Protein AF-A0A803VPQ8-F1 (afdb_monomer_lite)

pLDDT: mean 71.79, std 26.07, range [28.06, 98.5]

Sequence (200 aa):
MHSFSQLLLISSCQTPLRKFLNASLPTIRHTIHCVRNKTHLKGVCLQYPLCGLLNSHCFCLLKNGMGLIIFFLCAYVPKTEASHCKWAEVLKDLERIKSSKDIDVSLYTANADEDEECQELVIRCFFLETEVIVQECRIKNCSKTQDVWNIWKNGNESLKKNKLTSTKSEKCKECEEYEEKNFTEFIQNFVKVIQRDCKQ

Radius of gyration: 25.32 Å; chains: 1; bounding box: 36×66×66 Å

Foldseek 3Di:
DPPVVVVVLVVVVVVVVVVVVVVPDPPDDDDDPDPDDDDDDDDDDPDPPVVVVVVVVLVVLVVDPVSVVVVVVVVPPPPPPPLPQLCPLLLVLLVVCLPFPQQWDWAQADALPPDPVCLLVNLVSLLVRLVVSLVVCVVSVGPSNVSSVSNNVSSVVSCVVVVSDPPDDVPHDHSVPGGIDTPNVRSVRSSSSSVVVSVD

Structure (mmCIF, N/CA/C/O backbone):
data_AF-A0A803VPQ8-F1
#
_entry.id   AF-A0A803VPQ8-F1
#
loop_
_atom_site.group_PDB
_atom_site.id
_atom_site.type_symbol
_atom_site.label_atom_id
_atom_site.label_alt_id
_atom_site.label_comp_id
_atom_site.label_asym_id
_atom_site.label_entity_id
_atom_site.label_seq_id
_atom_site.pdbx_PDB_ins_code
_atom_site.Cartn_x
_atom_site.Cartn_y
_atom_site.Cartn_z
_atom_site.occupancy
_atom_site.B_iso_or_equiv
_atom_site.auth_seq_id
_atom_site.auth_comp_id
_atom_site.auth_asym_id
_atom_site.auth_atom_id
_atom_site.pdbx_PDB_model_num
ATOM 1 N N . MET A 1 1 ? -5.339 14.212 -38.184 1.00 32.47 1 MET A N 1
ATOM 2 C CA . MET A 1 1 ? -5.608 12.920 -38.865 1.00 32.47 1 MET A CA 1
ATOM 3 C C . MET A 1 1 ? -4.372 12.024 -39.064 1.00 32.47 1 MET A C 1
ATOM 5 O O . MET A 1 1 ? -4.542 10.922 -39.556 1.00 32.47 1 MET A O 1
ATOM 9 N N . HIS A 1 2 ? -3.161 12.402 -38.620 1.00 29.02 2 HIS A N 1
ATOM 10 C CA . HIS A 1 2 ? -1.949 11.566 -38.762 1.00 29.02 2 HIS A CA 1
ATOM 11 C C . HIS A 1 2 ? -1.695 10.552 -37.624 1.00 29.02 2 HIS A C 1
ATOM 13 O O . HIS A 1 2 ? -0.893 9.641 -37.791 1.00 29.02 2 HIS A O 1
ATOM 19 N N . SER A 1 3 ? -2.385 10.670 -36.484 1.00 31.47 3 SER A N 1
ATOM 20 C CA . SER A 1 3 ? -2.116 9.839 -35.296 1.00 31.47 3 SER A CA 1
ATOM 21 C C . SER A 1 3 ? -2.864 8.489 -35.301 1.00 31.47 3 SER A C 1
ATOM 23 O O . SER A 1 3 ? -2.361 7.493 -34.790 1.00 31.47 3 SER A O 1
ATOM 25 N N . PHE A 1 4 ? -4.015 8.399 -35.979 1.00 28.95 4 PHE A N 1
ATOM 26 C CA . PHE A 1 4 ? -4.798 7.155 -36.065 1.00 28.95 4 PHE A CA 1
ATOM 27 C C . PHE A 1 4 ? -4.178 6.098 -36.998 1.00 28.95 4 PHE A C 1
ATOM 29 O O . PHE A 1 4 ? -4.255 4.906 -36.703 1.00 28.95 4 PHE A O 1
ATOM 36 N N . SER A 1 5 ? -3.505 6.505 -38.083 1.00 29.00 5 SER A N 1
ATOM 37 C CA . SER A 1 5 ? -2.833 5.560 -38.994 1.00 29.00 5 SER A CA 1
ATOM 38 C C . SER A 1 5 ? -1.615 4.875 -38.367 1.00 29.00 5 SER A C 1
ATOM 40 O O . SER A 1 5 ? -1.329 3.731 -38.711 1.00 29.00 5 SER A O 1
ATOM 42 N N . GLN A 1 6 ? -0.923 5.521 -37.421 1.00 32.69 6 GLN A N 1
ATOM 43 C CA . GLN A 1 6 ? 0.196 4.900 -36.698 1.00 32.69 6 GLN A CA 1
ATOM 44 C C . GLN A 1 6 ? -0.284 3.836 -35.698 1.00 32.69 6 GLN A C 1
ATOM 46 O O . GLN A 1 6 ? 0.309 2.763 -35.620 1.00 32.69 6 GLN A O 1
ATOM 51 N N . LEU A 1 7 ? -1.399 4.070 -34.999 1.00 32.97 7 LEU A N 1
ATOM 52 C CA . LEU A 1 7 ? -1.987 3.099 -34.063 1.00 32.97 7 LEU A CA 1
ATOM 53 C C . LEU A 1 7 ? -2.503 1.825 -34.756 1.00 32.97 7 LEU A C 1
ATOM 55 O O . LEU A 1 7 ? -2.316 0.722 -34.239 1.00 32.97 7 LEU A O 1
ATOM 59 N N . LEU A 1 8 ? -3.088 1.953 -35.952 1.00 30.05 8 LEU A N 1
ATOM 60 C CA . LEU A 1 8 ? -3.545 0.808 -36.754 1.00 30.05 8 LEU A CA 1
ATOM 61 C C . LEU A 1 8 ? -2.383 -0.065 -37.258 1.00 30.05 8 LEU A C 1
ATOM 63 O O . LEU A 1 8 ? -2.492 -1.292 -37.259 1.00 30.05 8 LEU A O 1
ATOM 67 N N . LEU A 1 9 ? -1.244 0.536 -37.616 1.00 33.38 9 LEU A N 1
ATOM 68 C CA . LEU A 1 9 ? -0.042 -0.205 -38.020 1.00 33.38 9 LEU A CA 1
ATOM 69 C C . LEU A 1 9 ? 0.601 -0.964 -36.842 1.00 33.38 9 LEU A C 1
ATOM 71 O O . LEU A 1 9 ? 1.042 -2.100 -37.014 1.00 33.38 9 LEU A O 1
ATOM 75 N N . ILE A 1 10 ? 0.586 -0.390 -35.634 1.00 36.81 10 ILE A N 1
ATOM 76 C CA . ILE A 1 10 ? 1.141 -1.017 -34.419 1.00 36.81 10 ILE A CA 1
ATOM 77 C C . ILE A 1 10 ? 0.273 -2.197 -33.948 1.00 36.81 10 ILE A C 1
ATOM 79 O O . ILE A 1 10 ? 0.797 -3.272 -33.645 1.00 36.81 10 ILE A O 1
ATOM 83 N N . SER A 1 11 ? -1.057 -2.038 -33.961 1.00 34.97 11 SER A N 1
ATOM 84 C CA . SER A 1 11 ? -2.014 -3.112 -33.643 1.00 34.97 11 SER A CA 1
ATOM 85 C C . SER A 1 11 ? -1.841 -4.327 -34.566 1.00 34.97 11 SER A C 1
ATOM 87 O O . SER A 1 11 ? -1.872 -5.472 -34.105 1.00 34.97 11 SER A O 1
ATOM 89 N N . SER A 1 12 ? -1.561 -4.070 -35.848 1.00 33.69 12 SER A N 1
ATOM 90 C CA . SER A 1 12 ? -1.394 -5.093 -36.882 1.00 33.69 12 SER A CA 1
ATOM 91 C C . SER A 1 12 ? -0.079 -5.885 -36.774 1.00 33.69 12 SER A C 1
ATOM 93 O O . SER A 1 12 ? -0.068 -7.049 -37.169 1.00 33.69 12 SER A O 1
ATOM 95 N N . CYS A 1 13 ? 1.016 -5.318 -36.226 1.00 39.09 13 CYS A N 1
ATOM 96 C CA . CYS A 1 13 ? 2.274 -6.070 -36.002 1.00 39.09 13 CYS A CA 1
ATOM 97 C C . CYS A 1 13 ? 2.295 -6.809 -34.642 1.00 39.09 13 CYS A C 1
ATOM 99 O O . CYS A 1 13 ? 2.987 -7.816 -34.512 1.00 39.09 13 CYS A O 1
ATOM 101 N N . GLN A 1 14 ? 1.495 -6.414 -33.638 1.00 35.56 14 GLN A N 1
ATOM 102 C CA . GLN A 1 14 ? 1.489 -7.082 -32.320 1.00 35.56 14 GLN A CA 1
ATOM 103 C C . GLN A 1 14 ? 0.748 -8.431 -32.286 1.00 35.56 14 GLN A C 1
ATOM 105 O O . GLN A 1 14 ? 1.172 -9.352 -31.581 1.00 35.56 14 GLN A O 1
ATOM 110 N N . THR A 1 15 ? -0.344 -8.594 -33.040 1.00 35.19 15 THR A N 1
ATOM 111 C CA . THR A 1 15 ? -1.116 -9.854 -33.041 1.00 35.19 15 THR A CA 1
ATOM 112 C C . THR A 1 15 ? -0.352 -11.037 -33.665 1.00 35.19 15 THR A C 1
ATOM 114 O O . THR A 1 15 ? -0.424 -12.141 -33.114 1.00 35.19 15 THR A O 1
ATOM 117 N N . PRO A 1 16 ? 0.411 -10.852 -34.763 1.00 37.81 16 PRO A N 1
ATOM 118 C CA . PRO A 1 16 ? 1.256 -11.902 -35.329 1.00 37.81 16 PRO A CA 1
ATOM 119 C C . PRO A 1 16 ? 2.497 -12.203 -34.476 1.00 37.81 16 PRO A C 1
ATOM 121 O O . PRO A 1 16 ? 2.836 -13.374 -34.312 1.00 37.81 16 PRO A O 1
ATOM 124 N N . LEU A 1 17 ? 3.140 -11.188 -33.873 1.00 36.66 17 LEU A N 1
ATOM 125 C CA . LEU A 1 17 ? 4.377 -11.369 -33.094 1.00 36.66 17 LEU A CA 1
ATOM 126 C C . LEU A 1 17 ? 4.153 -12.187 -31.814 1.00 36.66 17 LEU A C 1
ATOM 128 O O . LEU A 1 17 ? 4.976 -13.027 -31.459 1.00 36.66 17 LEU A O 1
ATOM 132 N N . ARG A 1 18 ? 3.006 -11.998 -31.144 1.00 36.25 18 ARG A N 1
ATOM 133 C CA . ARG A 1 18 ? 2.647 -12.757 -29.932 1.00 36.25 18 ARG A CA 1
ATOM 134 C C . ARG A 1 18 ? 2.400 -14.242 -30.224 1.00 36.25 18 ARG A C 1
ATOM 136 O O . ARG A 1 18 ? 2.681 -15.088 -29.381 1.00 36.25 18 ARG A O 1
ATOM 143 N N . LYS A 1 19 ? 1.922 -14.569 -31.432 1.00 36.28 19 LYS A N 1
ATOM 144 C CA . LYS A 1 19 ? 1.829 -15.956 -31.921 1.00 36.28 19 LYS A CA 1
ATOM 145 C C . LYS A 1 19 ? 3.196 -16.511 -32.348 1.00 36.28 19 LYS A C 1
ATOM 147 O O . LYS A 1 19 ? 3.430 -17.700 -32.174 1.00 36.28 19 LYS A O 1
ATOM 152 N N . PHE A 1 20 ? 4.099 -15.659 -32.840 1.00 36.03 20 PHE A N 1
ATOM 153 C CA . PHE A 1 20 ? 5.453 -16.028 -33.271 1.00 36.03 20 PHE A CA 1
ATOM 154 C C . PHE A 1 20 ? 6.416 -16.322 -32.108 1.00 36.03 20 PHE A C 1
ATOM 156 O O . PHE A 1 20 ? 7.131 -17.323 -32.143 1.00 36.03 20 PHE A O 1
ATOM 163 N N . LEU A 1 21 ? 6.399 -15.512 -31.045 1.00 34.78 21 LEU A N 1
ATOM 164 C CA . LEU A 1 21 ? 7.241 -15.711 -29.854 1.00 34.78 21 LEU A CA 1
ATOM 165 C C . LEU A 1 21 ? 6.830 -16.953 -29.050 1.00 34.78 21 LEU A C 1
ATOM 167 O O . LEU A 1 21 ? 7.691 -17.689 -28.578 1.00 34.78 21 LEU A O 1
ATOM 171 N N . ASN A 1 22 ? 5.530 -17.262 -28.995 1.00 37.19 22 ASN A N 1
ATOM 172 C CA . ASN A 1 22 ? 5.040 -18.511 -28.400 1.00 37.19 22 ASN A CA 1
ATOM 173 C C . ASN A 1 22 ? 5.404 -19.763 -29.222 1.00 37.19 22 ASN A C 1
ATOM 175 O O . ASN A 1 22 ? 5.261 -20.874 -28.721 1.00 37.19 22 ASN A O 1
ATOM 179 N N . ALA A 1 23 ? 5.868 -19.600 -30.465 1.00 38.25 23 ALA A N 1
ATOM 180 C CA . ALA A 1 23 ? 6.287 -20.698 -31.334 1.00 38.25 23 ALA A CA 1
ATOM 181 C C . ALA A 1 23 ? 7.812 -20.909 -31.371 1.00 38.25 23 ALA A C 1
ATOM 183 O O . ALA A 1 23 ? 8.261 -21.884 -31.967 1.00 38.25 23 ALA A O 1
ATOM 184 N N . SER A 1 24 ? 8.616 -20.025 -30.760 1.00 37.69 24 SER A N 1
ATOM 185 C CA . SER A 1 24 ? 10.080 -20.031 -30.932 1.00 37.69 24 SER A CA 1
ATOM 186 C C . SER A 1 24 ? 10.924 -20.055 -29.645 1.00 37.69 24 SER A C 1
ATOM 188 O O . SER A 1 24 ? 12.146 -19.982 -29.735 1.00 37.69 24 SER A O 1
ATOM 190 N N . LEU A 1 25 ? 10.335 -20.291 -28.463 1.00 28.45 25 LEU A N 1
ATOM 191 C CA . LEU A 1 25 ? 11.093 -20.701 -27.266 1.00 28.45 25 LEU A CA 1
ATOM 192 C C . LEU A 1 25 ? 10.588 -22.040 -26.695 1.00 28.45 25 LEU A C 1
ATOM 194 O O . LEU A 1 25 ? 9.593 -22.056 -25.971 1.00 28.45 25 LEU A O 1
ATOM 198 N N . PRO A 1 26 ? 11.300 -23.163 -26.900 1.00 32.59 26 PRO A N 1
ATOM 199 C CA . PRO A 1 26 ? 11.261 -24.272 -25.967 1.00 32.59 26 PRO A CA 1
ATOM 200 C C . PRO A 1 26 ? 12.325 -24.022 -24.889 1.00 32.59 26 PRO A C 1
ATOM 202 O O . PRO A 1 26 ? 13.391 -24.636 -24.905 1.00 32.59 26 PRO A O 1
ATOM 205 N N . THR A 1 27 ? 12.063 -23.129 -23.929 1.00 33.78 27 THR A N 1
ATOM 206 C CA . THR A 1 27 ? 12.812 -23.205 -22.667 1.00 33.78 27 THR A CA 1
ATOM 207 C C . THR A 1 27 ? 12.241 -24.373 -21.879 1.00 33.78 27 THR A C 1
ATOM 209 O O . THR A 1 27 ? 11.154 -24.323 -21.314 1.00 33.78 27 THR A O 1
ATOM 212 N N . ILE A 1 28 ? 12.995 -25.459 -21.965 1.00 43.31 28 ILE A N 1
ATOM 213 C CA . ILE A 1 28 ? 13.026 -26.660 -21.142 1.00 43.31 28 ILE A CA 1
ATOM 214 C C . ILE A 1 28 ? 12.261 -26.535 -19.814 1.00 43.31 28 ILE A C 1
ATOM 216 O O . ILE A 1 28 ? 12.635 -25.758 -18.937 1.00 43.31 28 ILE A O 1
ATOM 220 N N . ARG A 1 29 ? 11.284 -27.447 -19.679 1.00 36.34 29 ARG A N 1
ATOM 221 C CA . ARG A 1 29 ? 10.800 -28.141 -18.467 1.00 36.34 29 ARG A CA 1
ATOM 222 C C . ARG A 1 29 ? 9.310 -27.929 -18.201 1.00 36.34 29 ARG A C 1
ATOM 224 O O . ARG A 1 29 ? 8.954 -27.225 -17.276 1.00 36.34 29 ARG A O 1
ATOM 231 N N . HIS A 1 30 ? 8.451 -28.654 -18.917 1.00 30.66 30 HIS A N 1
ATOM 232 C CA . HIS A 1 30 ? 7.201 -29.145 -18.333 1.00 30.66 30 HIS A CA 1
ATOM 233 C C . HIS A 1 30 ? 6.927 -30.575 -18.807 1.00 30.66 30 HIS A C 1
ATOM 235 O O . HIS A 1 30 ? 7.009 -30.913 -19.985 1.00 30.66 30 HIS A O 1
ATOM 241 N N . THR A 1 31 ? 6.702 -31.414 -17.810 1.00 28.56 31 THR A N 1
ATOM 242 C CA . THR A 1 31 ? 6.556 -32.862 -17.803 1.00 28.56 31 THR A CA 1
ATOM 243 C C . THR A 1 31 ? 5.535 -33.355 -18.827 1.00 28.56 31 THR A C 1
ATOM 245 O O . THR A 1 31 ? 4.377 -32.943 -18.813 1.00 28.56 31 THR A O 1
ATOM 248 N N . ILE A 1 32 ? 5.953 -34.282 -19.691 1.00 34.44 32 ILE A N 1
ATOM 249 C CA . ILE A 1 32 ? 5.053 -35.052 -20.552 1.00 34.44 32 ILE A CA 1
ATOM 250 C C . ILE A 1 32 ? 4.189 -35.929 -19.643 1.00 34.44 32 ILE A C 1
ATOM 252 O O . ILE A 1 32 ? 4.679 -36.906 -19.078 1.00 34.44 32 ILE A O 1
ATOM 256 N N . HIS A 1 33 ? 2.906 -35.603 -19.504 1.00 29.30 33 HIS A N 1
ATOM 257 C CA . HIS A 1 33 ? 1.933 -36.526 -18.928 1.00 29.30 33 HIS A CA 1
ATOM 258 C C . HIS A 1 33 ? 1.263 -37.314 -20.058 1.00 29.30 33 HIS A C 1
ATOM 260 O O . HIS A 1 33 ? 0.180 -36.976 -20.531 1.00 29.30 33 HIS A O 1
ATOM 266 N N . CYS A 1 34 ? 1.927 -38.377 -20.515 1.00 32.81 34 CYS A N 1
ATOM 267 C CA . CYS A 1 34 ? 1.271 -39.418 -21.299 1.00 32.81 34 CYS A CA 1
ATOM 268 C C . CYS A 1 34 ? 0.546 -40.359 -20.329 1.00 32.81 34 CYS A C 1
ATOM 270 O O . CYS A 1 34 ? 1.186 -41.183 -19.676 1.00 32.81 34 CYS A O 1
ATOM 272 N N . VAL A 1 35 ? -0.785 -40.274 -20.245 1.00 28.06 35 VAL A N 1
ATOM 273 C CA . VAL A 1 35 ? -1.580 -41.328 -19.596 1.00 28.06 35 VAL A CA 1
ATOM 274 C C . VAL A 1 35 ? -1.466 -42.587 -20.453 1.00 28.06 35 VAL A C 1
ATOM 276 O O . VAL A 1 35 ? -2.016 -42.666 -21.550 1.00 28.06 35 VAL A O 1
ATOM 279 N N . ARG A 1 36 ? -0.713 -43.574 -19.967 1.00 29.88 36 ARG A N 1
ATOM 280 C CA . ARG A 1 36 ? -0.557 -44.879 -20.613 1.00 29.88 36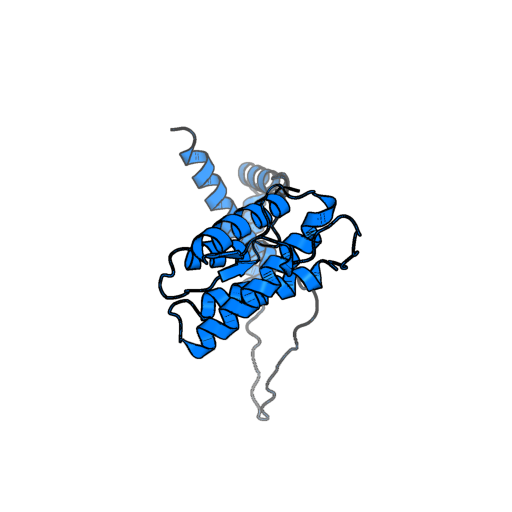 ARG A CA 1
ATOM 281 C C . ARG A 1 36 ? -1.656 -45.818 -20.125 1.00 29.88 36 ARG A C 1
ATOM 283 O O . ARG A 1 36 ? -1.444 -46.556 -19.170 1.00 29.88 36 ARG A O 1
ATOM 290 N N . ASN A 1 37 ? -2.806 -45.830 -20.796 1.00 29.06 37 ASN A N 1
ATOM 291 C CA . ASN A 1 37 ? -3.769 -46.917 -20.616 1.00 29.06 37 ASN A CA 1
ATOM 292 C C . ASN A 1 37 ? -3.390 -48.109 -21.503 1.00 29.06 37 ASN A C 1
ATOM 294 O O . ASN A 1 37 ? -3.234 -47.990 -22.718 1.00 29.06 37 ASN A O 1
ATOM 298 N N . LYS A 1 38 ? -3.209 -49.272 -20.866 1.00 36.50 38 LYS A N 1
ATOM 299 C CA . LYS A 1 38 ? -3.090 -50.572 -21.530 1.00 36.50 38 LYS A CA 1
ATOM 300 C C . LYS A 1 38 ? -4.415 -50.877 -22.221 1.00 36.50 38 LYS A C 1
ATOM 302 O O . LYS A 1 38 ? -5.389 -51.174 -21.542 1.00 36.50 38 LYS A O 1
ATOM 307 N N . THR A 1 39 ? -4.432 -50.837 -23.545 1.00 33.94 39 THR A N 1
ATOM 308 C CA . THR A 1 39 ? -4.967 -51.890 -24.427 1.00 33.94 39 THR A CA 1
ATOM 309 C C . THR A 1 39 ? -4.827 -51.432 -25.880 1.00 33.94 39 THR A C 1
ATOM 311 O O . THR A 1 39 ? -4.975 -50.261 -26.206 1.00 33.94 39 THR A O 1
ATOM 314 N N . HIS A 1 40 ? -4.419 -52.376 -26.722 1.00 40.66 40 HIS A N 1
ATOM 315 C CA . HIS A 1 40 ? -4.231 -52.321 -28.173 1.00 40.66 40 HIS A CA 1
ATOM 316 C C . HIS A 1 40 ? -5.069 -51.258 -28.927 1.00 40.66 40 HIS A C 1
ATOM 318 O O . HIS A 1 40 ? -6.259 -51.467 -29.115 1.00 40.66 40 HIS A O 1
ATOM 324 N N . LEU A 1 41 ? -4.442 -50.171 -29.408 1.00 35.34 41 LEU A N 1
ATOM 325 C CA . LEU A 1 41 ? -4.745 -49.434 -30.659 1.00 35.34 41 LEU A CA 1
ATOM 326 C C . LEU A 1 41 ? -3.807 -48.214 -30.789 1.00 35.34 41 LEU A C 1
ATOM 328 O O . LEU A 1 41 ? -3.493 -47.539 -29.812 1.00 35.34 41 LEU A O 1
ATOM 332 N N . LYS A 1 42 ? -3.300 -47.969 -32.005 1.00 34.09 42 LYS A N 1
ATOM 333 C CA . LYS A 1 42 ? -2.312 -46.924 -32.334 1.00 34.09 42 LYS A CA 1
ATOM 334 C C . LYS A 1 42 ? -2.834 -45.525 -31.964 1.00 34.09 42 LYS A C 1
ATOM 336 O O . LYS A 1 42 ? -3.779 -45.044 -32.581 1.00 34.09 42 LYS A O 1
ATOM 341 N N . GLY A 1 43 ? -2.183 -44.853 -31.013 1.00 33.50 43 GLY A N 1
ATOM 342 C CA . GLY A 1 43 ? -2.404 -43.433 -30.731 1.00 33.50 43 GLY A CA 1
ATOM 343 C C . GLY A 1 43 ? -1.720 -42.561 -31.784 1.00 33.50 43 GLY A C 1
ATOM 344 O O . GLY A 1 43 ? -0.496 -42.567 -31.897 1.00 33.50 43 GLY A O 1
ATOM 345 N N . VAL A 1 44 ? -2.504 -41.829 -32.573 1.00 39.06 44 VAL A N 1
ATOM 346 C CA . VAL A 1 44 ? -2.004 -40.826 -33.521 1.00 39.06 44 VAL A CA 1
ATOM 347 C C . VAL A 1 44 ? -1.694 -39.542 -32.746 1.00 39.06 44 VAL A C 1
ATOM 349 O O . VAL A 1 44 ? -2.601 -38.888 -32.238 1.00 39.06 44 VAL A O 1
ATOM 352 N N . CYS A 1 45 ? -0.414 -39.168 -32.655 1.00 41.06 45 CYS A N 1
ATOM 353 C CA . CYS A 1 45 ? -0.001 -37.851 -32.166 1.00 41.06 45 CYS A CA 1
ATOM 354 C C . CYS A 1 45 ? -0.325 -36.782 -33.220 1.00 41.06 45 CYS A C 1
ATOM 356 O O . CYS A 1 45 ? 0.326 -36.682 -34.259 1.00 41.06 45 CYS A O 1
ATOM 358 N N . LEU A 1 46 ? -1.336 -35.966 -32.941 1.00 45.88 46 LEU A N 1
ATOM 359 C CA . LEU A 1 46 ? -1.841 -34.912 -33.819 1.00 45.88 46 LEU A CA 1
ATOM 360 C C . LEU A 1 46 ? -1.053 -33.609 -33.586 1.00 45.88 46 LEU A C 1
ATOM 362 O O . LEU A 1 46 ? -1.581 -32.646 -33.044 1.00 45.88 46 LEU A O 1
ATOM 366 N N . GLN A 1 47 ? 0.243 -33.590 -33.927 1.00 46.03 47 GLN A N 1
ATOM 367 C CA . GLN A 1 47 ? 1.100 -32.413 -33.672 1.00 46.03 47 GLN A CA 1
ATOM 368 C C . GLN A 1 47 ? 2.049 -31.993 -34.808 1.00 46.03 47 GLN A C 1
ATOM 370 O O . GLN A 1 47 ? 2.731 -30.983 -34.678 1.00 46.03 47 GLN A O 1
ATOM 375 N N . TYR A 1 48 ? 2.063 -32.683 -35.950 1.00 47.00 48 TYR A N 1
ATOM 376 C CA . TYR A 1 48 ? 2.951 -32.342 -37.076 1.00 47.00 48 TYR A CA 1
ATOM 377 C C . TYR A 1 48 ? 2.353 -31.403 -38.160 1.00 47.00 48 TYR A C 1
ATOM 379 O O . TYR A 1 48 ? 3.101 -30.586 -38.699 1.00 47.00 48 TYR A O 1
ATOM 387 N N . PRO A 1 49 ? 1.035 -31.406 -38.479 1.00 44.38 49 PRO A N 1
ATOM 388 C CA . PRO A 1 49 ? 0.524 -30.610 -39.606 1.00 44.38 49 PRO A CA 1
ATOM 389 C C . PRO A 1 49 ? 0.507 -29.090 -39.381 1.00 44.38 49 PRO A C 1
ATOM 391 O O . PRO A 1 49 ? 0.673 -28.331 -40.334 1.00 44.38 49 PRO A O 1
ATOM 394 N N . LEU A 1 50 ? 0.327 -28.619 -38.138 1.00 44.03 50 LEU A N 1
ATOM 395 C CA . LEU A 1 50 ? 0.239 -27.177 -37.863 1.00 44.03 50 LEU A CA 1
ATOM 396 C C . LEU A 1 50 ? 1.590 -26.458 -38.009 1.00 44.03 50 LEU A C 1
ATOM 398 O O . LEU A 1 50 ? 1.617 -25.325 -38.485 1.00 44.03 50 LEU A O 1
ATOM 402 N N . CYS A 1 51 ? 2.711 -27.110 -37.678 1.00 41.72 51 CYS A N 1
ATOM 403 C CA . CYS A 1 51 ? 4.042 -26.510 -37.829 1.00 41.72 51 CYS A CA 1
ATOM 404 C C . CYS A 1 51 ? 4.429 -26.271 -39.297 1.00 41.72 51 CYS A C 1
ATOM 406 O O . CYS A 1 51 ? 5.076 -25.269 -39.595 1.00 41.72 51 CYS A O 1
ATOM 408 N N . GLY A 1 52 ? 4.009 -27.140 -40.224 1.00 42.09 52 GLY A N 1
ATOM 409 C CA . GLY A 1 52 ? 4.286 -26.964 -41.657 1.00 42.09 52 GLY A CA 1
ATOM 410 C C . GLY A 1 52 ? 3.518 -25.795 -42.285 1.00 42.09 52 GLY A C 1
ATOM 411 O O . GLY A 1 52 ? 4.080 -25.019 -43.058 1.00 42.09 52 GLY A O 1
ATOM 412 N N . LEU A 1 53 ? 2.248 -25.624 -41.902 1.00 43.44 53 LEU A N 1
ATOM 413 C CA . LEU A 1 53 ? 1.376 -24.556 -42.407 1.00 43.44 53 LEU A CA 1
ATOM 414 C C . LEU A 1 53 ? 1.844 -23.158 -41.978 1.00 43.44 53 LEU A C 1
ATOM 416 O O . LEU A 1 53 ? 1.880 -22.239 -42.795 1.00 43.44 53 LEU A O 1
ATOM 420 N N . LEU A 1 54 ? 2.275 -23.000 -40.723 1.00 46.19 54 LEU A N 1
ATOM 421 C CA . LEU A 1 54 ? 2.801 -21.728 -40.209 1.00 46.19 54 LEU A CA 1
ATOM 422 C C . LEU A 1 54 ? 4.118 -21.312 -40.892 1.00 46.19 54 LEU A C 1
ATOM 424 O O . LEU A 1 54 ? 4.351 -20.120 -41.098 1.00 46.19 54 LEU A O 1
ATOM 428 N N . ASN A 1 55 ? 4.940 -22.279 -41.314 1.00 50.62 55 ASN A N 1
ATOM 429 C CA . ASN A 1 55 ? 6.224 -22.016 -41.967 1.00 50.62 55 ASN A CA 1
ATOM 430 C C . ASN A 1 55 ? 6.059 -21.545 -43.430 1.00 50.62 55 ASN A C 1
ATOM 432 O O . ASN A 1 55 ? 6.768 -20.648 -43.886 1.00 50.62 55 ASN A O 1
ATOM 436 N N . SER A 1 56 ? 5.066 -22.080 -44.153 1.00 50.50 56 SER A N 1
ATOM 437 C CA . SER A 1 56 ? 4.796 -21.708 -45.552 1.00 50.50 56 SER A CA 1
ATOM 438 C C . SER A 1 56 ? 4.312 -20.260 -45.700 1.00 50.50 56 SER A C 1
ATOM 440 O O . SER A 1 56 ? 4.754 -19.552 -46.604 1.00 50.50 56 SER A O 1
ATOM 442 N N . HIS A 1 57 ? 3.431 -19.788 -44.811 1.00 50.28 57 HIS A N 1
ATOM 443 C CA . HIS A 1 57 ? 2.902 -18.419 -44.877 1.00 50.28 57 HIS A CA 1
ATOM 444 C C . HIS A 1 57 ? 3.944 -17.358 -44.506 1.00 50.28 57 HIS A C 1
ATOM 446 O O . HIS A 1 57 ? 3.931 -16.262 -45.066 1.00 50.28 57 HIS A O 1
ATOM 452 N N . CYS A 1 58 ? 4.884 -17.692 -43.617 1.00 54.00 58 CYS A N 1
ATOM 453 C CA . CYS A 1 58 ? 5.973 -16.787 -43.267 1.00 54.00 58 CYS A CA 1
ATOM 454 C C . CYS A 1 58 ? 6.989 -16.644 -44.411 1.00 54.00 58 CYS A C 1
ATOM 456 O O . CYS A 1 58 ? 7.473 -15.546 -44.680 1.00 54.00 58 CYS A O 1
ATOM 458 N N . PHE A 1 59 ? 7.249 -17.727 -45.149 1.00 53.91 59 PHE A N 1
ATOM 459 C CA . PHE A 1 59 ? 8.131 -17.701 -46.317 1.00 53.91 59 PHE A CA 1
ATOM 460 C C . PHE A 1 59 ? 7.537 -16.903 -47.494 1.00 53.91 59 PHE A C 1
ATOM 462 O O . PHE A 1 59 ? 8.266 -16.262 -48.248 1.00 53.91 59 PHE A O 1
ATOM 469 N N . CYS A 1 60 ? 6.206 -16.872 -47.629 1.00 52.16 60 CYS A N 1
ATOM 470 C CA . CYS A 1 60 ? 5.521 -16.041 -48.625 1.00 52.16 60 CYS A CA 1
ATOM 471 C C . CYS A 1 60 ? 5.679 -14.534 -48.364 1.00 52.16 60 CYS A C 1
ATOM 473 O O . CYS A 1 60 ? 5.818 -13.770 -49.318 1.00 52.16 60 CYS A O 1
ATOM 475 N N . LEU A 1 61 ? 5.701 -14.102 -47.097 1.00 53.53 61 LEU A N 1
ATOM 476 C CA . LEU A 1 61 ? 5.926 -12.696 -46.733 1.00 53.53 61 LEU A CA 1
ATOM 477 C C . LEU A 1 61 ? 7.358 -12.243 -47.061 1.00 53.53 61 LEU A C 1
ATOM 479 O O . LEU A 1 61 ? 7.562 -11.110 -47.482 1.00 53.53 61 LEU A O 1
ATOM 483 N N . LEU A 1 62 ? 8.339 -13.144 -46.969 1.00 54.16 62 LEU A N 1
ATOM 484 C CA . LEU A 1 62 ? 9.741 -12.873 -47.314 1.00 54.16 62 LEU A CA 1
ATOM 485 C C . LEU A 1 62 ? 10.004 -12.826 -48.831 1.00 54.16 62 LEU A C 1
ATOM 487 O O . LEU A 1 62 ? 11.076 -12.403 -49.255 1.00 54.16 62 LEU A O 1
ATOM 491 N N . LYS A 1 63 ? 9.042 -13.252 -49.662 1.00 57.66 63 LYS A N 1
ATOM 492 C CA . LYS A 1 63 ? 9.189 -13.316 -51.126 1.00 57.66 63 LYS A CA 1
ATOM 493 C C . LYS A 1 63 ? 8.872 -12.009 -51.852 1.00 57.66 63 LYS A C 1
ATOM 495 O O . LYS A 1 63 ? 9.200 -11.891 -53.028 1.00 57.66 63 LYS A O 1
ATOM 500 N N . ASN A 1 64 ? 8.221 -11.055 -51.189 1.00 59.03 64 ASN A N 1
ATOM 501 C CA . ASN A 1 64 ? 7.804 -9.797 -51.801 1.00 59.03 64 ASN A CA 1
ATOM 502 C C . ASN A 1 64 ? 8.546 -8.627 -51.143 1.00 59.03 64 ASN A C 1
ATOM 504 O O . ASN A 1 64 ? 8.646 -8.582 -49.917 1.00 59.03 64 ASN A O 1
ATOM 508 N N . GLY A 1 65 ? 9.045 -7.667 -51.933 1.00 60.47 65 GLY A N 1
ATOM 509 C CA . GLY A 1 65 ? 9.911 -6.582 -51.435 1.00 60.47 65 GLY A CA 1
ATOM 510 C C . GLY A 1 65 ? 9.307 -5.791 -50.266 1.00 60.47 65 GLY A C 1
ATOM 511 O O . GLY A 1 65 ? 10.009 -5.441 -49.324 1.00 60.47 65 GLY A O 1
ATOM 512 N N . MET A 1 66 ? 7.982 -5.610 -50.259 1.00 64.75 66 MET A N 1
ATOM 513 C CA . MET A 1 66 ? 7.255 -4.970 -49.153 1.00 64.75 66 MET A CA 1
ATOM 514 C C . MET A 1 66 ? 7.222 -5.805 -47.862 1.00 64.75 66 MET A C 1
ATOM 516 O O . MET A 1 66 ? 7.251 -5.242 -46.772 1.00 64.75 66 MET A O 1
ATOM 520 N N . GLY A 1 67 ? 7.180 -7.137 -47.952 1.00 62.59 67 GLY A N 1
ATOM 521 C CA . GLY A 1 67 ? 7.144 -8.009 -46.774 1.00 62.59 67 GLY A CA 1
ATOM 522 C C . GLY A 1 67 ? 8.511 -8.162 -46.101 1.00 62.59 67 GLY A C 1
ATOM 523 O O . GLY A 1 67 ? 8.576 -8.234 -44.875 1.00 62.59 67 GLY A O 1
ATOM 524 N N . LEU A 1 68 ? 9.603 -8.075 -46.872 1.00 63.41 68 LEU A N 1
ATOM 525 C CA . LEU A 1 68 ? 10.954 -7.920 -46.322 1.00 63.41 68 LEU A CA 1
ATOM 526 C C . LEU A 1 68 ? 11.096 -6.601 -45.556 1.00 63.41 68 LEU A C 1
ATOM 528 O O . LEU A 1 68 ? 11.622 -6.602 -44.449 1.00 63.41 68 LEU A O 1
ATOM 532 N N . ILE A 1 69 ? 10.573 -5.496 -46.099 1.00 66.38 69 ILE A N 1
ATOM 533 C CA . ILE A 1 69 ? 10.593 -4.190 -45.423 1.00 66.38 69 ILE A CA 1
ATOM 534 C C . ILE A 1 69 ? 9.837 -4.254 -44.090 1.00 66.38 69 ILE A C 1
ATOM 536 O O . ILE A 1 69 ? 10.356 -3.786 -43.084 1.00 66.38 69 ILE A O 1
ATOM 540 N N . ILE A 1 70 ? 8.657 -4.882 -44.039 1.00 69.19 70 ILE A N 1
ATOM 541 C CA . ILE A 1 70 ? 7.895 -5.058 -42.788 1.00 69.19 70 ILE A CA 1
ATOM 542 C C . ILE A 1 70 ? 8.657 -5.936 -41.783 1.00 69.19 70 ILE A C 1
ATOM 544 O O . ILE A 1 70 ? 8.683 -5.622 -40.594 1.00 69.19 70 ILE A O 1
ATOM 548 N N . PHE A 1 71 ? 9.301 -7.011 -42.246 1.00 67.00 71 PHE A N 1
ATOM 549 C CA . PHE A 1 71 ? 10.105 -7.888 -41.394 1.00 67.00 71 PHE A CA 1
ATOM 550 C C . PHE A 1 71 ? 11.311 -7.154 -40.797 1.00 67.00 71 PHE A C 1
ATOM 552 O O . PHE A 1 71 ? 11.525 -7.216 -39.587 1.00 67.00 71 PHE A O 1
ATOM 559 N N . PHE A 1 72 ? 12.050 -6.400 -41.617 1.00 67.44 72 PHE A N 1
ATOM 560 C CA . PHE A 1 72 ? 13.132 -5.546 -41.135 1.00 67.44 72 PHE A CA 1
ATOM 561 C C . PHE A 1 72 ? 12.600 -4.479 -40.183 1.00 67.44 72 PHE A C 1
ATOM 563 O O . PHE A 1 72 ? 13.157 -4.323 -39.106 1.00 67.44 72 PHE A O 1
ATOM 570 N N . LEU A 1 73 ? 11.491 -3.808 -40.496 1.00 68.25 73 LEU A N 1
ATOM 571 C CA . LEU A 1 73 ? 10.900 -2.818 -39.599 1.00 68.25 73 LEU A CA 1
ATOM 572 C C . LEU A 1 73 ? 10.535 -3.424 -38.241 1.00 68.25 73 LEU A C 1
ATOM 574 O O . LEU A 1 73 ? 10.929 -2.842 -37.244 1.00 68.25 73 LEU A O 1
ATOM 578 N N . CYS A 1 74 ? 9.882 -4.591 -38.161 1.00 62.31 74 CYS A N 1
ATOM 579 C CA . CYS A 1 74 ? 9.560 -5.210 -36.865 1.00 62.31 74 CYS A CA 1
ATOM 580 C C . CYS A 1 74 ? 10.795 -5.846 -36.164 1.00 62.31 74 CYS A C 1
ATOM 582 O O . CYS A 1 74 ? 10.760 -6.011 -34.948 1.00 62.31 74 CYS A O 1
ATOM 584 N N . ALA A 1 75 ? 11.899 -6.136 -36.872 1.00 61.91 75 ALA A N 1
ATOM 585 C CA . ALA A 1 75 ? 13.188 -6.537 -36.277 1.00 61.91 75 ALA A CA 1
ATOM 586 C C . ALA A 1 75 ? 14.036 -5.343 -35.787 1.00 61.91 75 ALA A C 1
ATOM 588 O O . ALA A 1 75 ? 14.795 -5.476 -34.829 1.00 61.91 75 ALA A O 1
ATOM 589 N N . TYR A 1 76 ? 13.890 -4.187 -36.441 1.00 57.69 76 TYR A N 1
ATOM 590 C CA . TYR A 1 76 ? 14.510 -2.908 -36.087 1.00 57.69 76 TYR A CA 1
ATOM 591 C C . TYR A 1 76 ? 13.621 -2.040 -35.196 1.00 57.69 76 TYR A C 1
ATOM 593 O O . TYR A 1 76 ? 14.078 -0.977 -34.776 1.00 57.69 76 TYR A O 1
ATOM 601 N N . VAL A 1 77 ? 12.390 -2.468 -34.871 1.00 57.00 77 VAL A N 1
ATOM 602 C CA . VAL A 1 77 ? 11.646 -1.893 -33.747 1.00 57.00 77 VAL A CA 1
ATOM 603 C C . VAL A 1 77 ? 12.572 -2.066 -32.550 1.00 57.00 77 VAL A C 1
ATOM 605 O O . VAL A 1 77 ? 12.861 -3.210 -32.178 1.00 57.00 77 VAL A O 1
ATOM 608 N N . PRO A 1 78 ? 13.078 -0.965 -31.962 1.00 48.91 78 PRO A N 1
ATOM 609 C CA . PRO A 1 78 ? 13.841 -1.061 -30.738 1.00 48.91 78 PRO A CA 1
ATOM 610 C C . PRO A 1 78 ? 12.982 -1.874 -29.788 1.00 48.91 78 PRO A C 1
ATOM 612 O O . PRO A 1 78 ? 11.784 -1.600 -29.669 1.00 48.91 78 PRO A O 1
ATOM 615 N N . LYS A 1 79 ? 13.557 -2.894 -29.146 1.00 44.66 79 LYS A N 1
ATOM 616 C CA . LYS A 1 79 ? 12.914 -3.463 -27.969 1.00 44.66 79 LYS A CA 1
ATOM 617 C C . LYS A 1 79 ? 12.747 -2.286 -27.022 1.00 44.66 79 LYS A C 1
ATOM 619 O O . LYS A 1 79 ? 13.697 -1.880 -26.364 1.00 44.66 79 LYS A O 1
ATOM 624 N N . THR A 1 80 ? 11.568 -1.679 -27.021 1.00 46.44 80 THR A N 1
ATOM 625 C CA . THR A 1 80 ? 11.161 -0.812 -25.942 1.00 46.44 80 THR A CA 1
ATOM 626 C C . THR A 1 80 ? 11.036 -1.789 -24.796 1.00 46.44 80 THR A C 1
ATOM 628 O O . THR A 1 80 ? 10.015 -2.464 -24.645 1.00 46.44 80 THR A O 1
ATOM 631 N N . GLU A 1 81 ? 12.115 -1.949 -24.040 1.00 47.09 81 GLU A N 1
ATOM 632 C CA . GLU A 1 81 ? 11.987 -2.261 -22.635 1.00 47.09 81 GLU A CA 1
ATOM 633 C C . GLU A 1 81 ? 11.154 -1.107 -22.086 1.00 47.09 81 GLU A C 1
ATOM 635 O O . GLU A 1 81 ? 11.666 -0.074 -21.673 1.00 47.09 81 GLU A O 1
ATOM 640 N N . ALA A 1 82 ? 9.826 -1.222 -22.200 1.00 48.19 82 ALA A N 1
ATOM 641 C CA . ALA A 1 82 ? 8.967 -0.534 -21.271 1.00 48.19 82 ALA A CA 1
ATOM 642 C C . ALA A 1 82 ? 9.532 -0.974 -19.928 1.00 48.19 82 ALA A C 1
ATOM 644 O O . ALA A 1 82 ? 9.547 -2.180 -19.662 1.00 48.19 82 ALA A O 1
ATOM 645 N N . SER A 1 83 ? 10.121 -0.047 -19.172 1.00 54.88 83 SER A N 1
ATOM 646 C CA . SER A 1 83 ? 10.561 -0.323 -17.816 1.00 54.88 83 SER A CA 1
ATOM 647 C C . SER A 1 83 ? 9.324 -0.851 -17.100 1.00 54.88 83 SER A C 1
ATOM 649 O O . SER A 1 83 ? 8.383 -0.124 -16.779 1.00 54.88 83 SER A O 1
ATOM 651 N N . HIS A 1 84 ? 9.224 -2.176 -17.013 1.00 77.44 84 HIS A N 1
ATOM 652 C CA . HIS A 1 84 ? 8.051 -2.822 -16.467 1.00 77.44 84 HIS A CA 1
ATOM 653 C C . HIS A 1 84 ? 8.160 -2.596 -14.968 1.00 77.44 84 HIS A C 1
ATOM 655 O O . HIS A 1 84 ? 8.839 -3.346 -14.272 1.00 77.44 84 HIS A O 1
ATOM 661 N N . CYS A 1 85 ? 7.541 -1.506 -14.509 1.00 88.44 85 CYS A N 1
ATOM 662 C CA . CYS A 1 85 ? 7.384 -1.148 -13.110 1.00 88.44 85 CYS A CA 1
ATOM 663 C C . CYS A 1 85 ? 7.096 -2.418 -12.308 1.00 88.44 85 CYS A C 1
ATOM 665 O O . CYS A 1 85 ? 6.062 -3.065 -12.500 1.00 88.44 85 CYS A O 1
ATOM 667 N N . LYS A 1 86 ? 8.024 -2.796 -11.421 1.00 89.50 86 LYS A N 1
ATOM 668 C CA . LYS A 1 86 ? 7.928 -4.032 -10.621 1.00 89.50 86 LYS A CA 1
ATOM 669 C C . LYS A 1 86 ? 6.692 -4.049 -9.709 1.00 89.50 86 LYS A C 1
ATOM 671 O O . LYS A 1 86 ? 6.290 -5.102 -9.222 1.00 89.50 86 LYS A O 1
ATOM 676 N N . TRP A 1 87 ? 6.068 -2.886 -9.531 1.00 94.12 87 TRP A N 1
ATOM 677 C CA . TRP A 1 87 ? 4.860 -2.661 -8.750 1.00 94.12 87 TRP A CA 1
ATOM 678 C C . TRP A 1 87 ? 3.585 -2.508 -9.588 1.00 94.12 87 TRP A C 1
ATOM 680 O O . TRP A 1 87 ? 2.566 -2.085 -9.053 1.00 94.12 87 TRP A O 1
ATOM 690 N N . ALA A 1 88 ? 3.599 -2.832 -10.884 1.00 93.06 88 ALA A N 1
ATOM 691 C CA . ALA A 1 88 ? 2.450 -2.608 -11.766 1.00 93.06 88 ALA A CA 1
ATOM 692 C C . ALA A 1 88 ? 1.143 -3.246 -11.249 1.00 93.06 88 ALA A C 1
ATOM 694 O O . ALA A 1 88 ? 0.101 -2.592 -11.248 1.00 93.06 88 ALA A O 1
ATOM 695 N N . GLU A 1 89 ? 1.195 -4.490 -10.760 1.00 94.12 89 GLU A N 1
ATOM 696 C CA . GLU A 1 89 ? 0.011 -5.144 -10.180 1.00 94.12 89 GLU A CA 1
ATOM 697 C C . GLU A 1 89 ? -0.405 -4.506 -8.844 1.00 94.12 89 GLU A C 1
ATOM 699 O O . GLU A 1 89 ? -1.595 -4.336 -8.597 1.00 94.12 89 GLU A O 1
ATOM 704 N N . VAL A 1 90 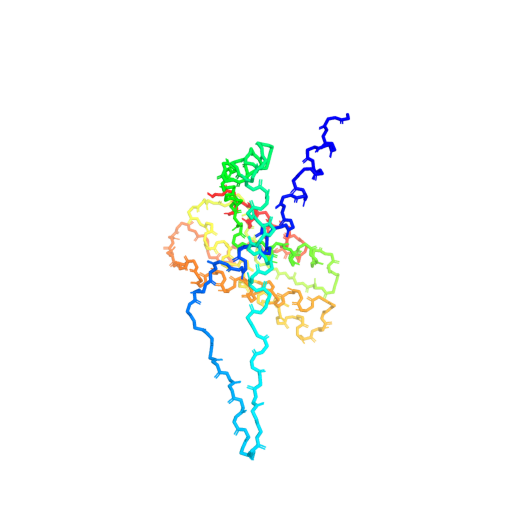? 0.555 -4.066 -8.022 1.00 96.88 90 VAL A N 1
ATOM 705 C CA . VAL A 1 90 ? 0.276 -3.361 -6.759 1.00 96.88 90 VAL A CA 1
ATOM 706 C C . VAL A 1 90 ? -0.433 -2.030 -7.025 1.00 96.88 90 VAL A C 1
ATOM 708 O O . VAL A 1 90 ? -1.470 -1.761 -6.429 1.00 96.88 90 VAL A O 1
ATOM 711 N N . LEU A 1 91 ? 0.063 -1.224 -7.969 1.00 96.19 91 LEU A N 1
ATOM 712 C CA . LEU A 1 91 ? -0.556 0.049 -8.359 1.00 96.19 91 LEU A CA 1
ATOM 713 C C . LEU A 1 91 ? -1.991 -0.127 -8.854 1.00 96.19 91 LEU A C 1
ATOM 715 O O . LEU A 1 91 ? -2.876 0.658 -8.517 1.00 96.19 91 LEU A O 1
ATOM 719 N N . LYS A 1 92 ? -2.222 -1.164 -9.658 1.00 95.31 92 LYS A N 1
ATOM 720 C CA . LYS A 1 92 ? -3.542 -1.480 -10.197 1.00 95.31 92 LYS A CA 1
ATOM 721 C C . LYS A 1 92 ? -4.546 -1.800 -9.093 1.00 95.31 92 LYS A C 1
ATOM 723 O O . LYS A 1 92 ? -5.689 -1.354 -9.179 1.00 95.31 92 LYS A O 1
ATOM 728 N N . ASP A 1 93 ? -4.139 -2.556 -8.078 1.00 97.62 93 ASP A N 1
ATOM 729 C CA . ASP A 1 93 ? -5.019 -2.893 -6.963 1.00 97.62 93 ASP A CA 1
ATOM 730 C C . ASP A 1 93 ? -5.177 -1.711 -5.984 1.00 97.62 93 ASP A C 1
ATOM 732 O O . ASP A 1 93 ? -6.293 -1.462 -5.52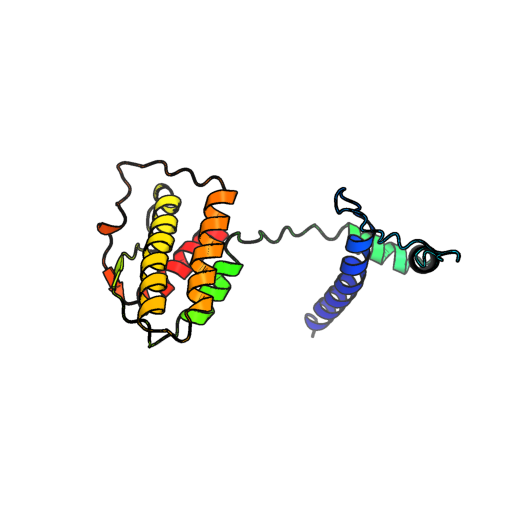8 1.00 97.62 93 ASP A O 1
ATOM 736 N N . LEU A 1 94 ? -4.135 -0.896 -5.758 1.00 97.75 94 LEU A N 1
ATOM 737 C CA . LEU A 1 94 ? -4.230 0.355 -4.985 1.00 97.75 94 LEU A CA 1
ATOM 738 C C . LEU A 1 94 ? -5.293 1.307 -5.559 1.00 97.75 94 LEU A C 1
ATOM 740 O O . LEU A 1 94 ? -6.142 1.821 -4.829 1.00 97.75 94 LEU A O 1
ATOM 744 N N . GLU A 1 95 ? -5.314 1.489 -6.882 1.00 95.25 95 GLU A N 1
ATOM 745 C CA . GLU A 1 95 ? -6.328 2.311 -7.555 1.00 95.25 95 GLU A CA 1
ATOM 746 C C . GLU A 1 95 ? -7.757 1.778 -7.369 1.00 95.25 95 GLU A C 1
ATOM 748 O O . GLU A 1 95 ? -8.707 2.560 -7.280 1.00 95.25 95 GLU A O 1
ATOM 753 N N . ARG A 1 96 ? -7.937 0.454 -7.273 1.00 95.62 96 ARG A N 1
ATOM 754 C CA . ARG A 1 96 ? -9.260 -0.151 -7.050 1.00 95.62 96 ARG A CA 1
ATOM 755 C C . ARG A 1 96 ? -9.781 0.074 -5.640 1.00 95.62 96 ARG A C 1
ATOM 757 O O . ARG A 1 96 ? -10.997 0.183 -5.468 1.00 95.62 96 ARG A O 1
ATOM 764 N N . ILE A 1 97 ? -8.891 0.113 -4.650 1.00 96.19 97 ILE A N 1
ATOM 765 C CA . ILE A 1 97 ? -9.281 0.222 -3.242 1.00 96.19 97 ILE A CA 1
ATOM 766 C C . ILE A 1 97 ? -9.355 1.661 -2.739 1.00 96.19 97 ILE A C 1
ATOM 768 O O . ILE A 1 97 ? -9.965 1.885 -1.703 1.00 96.19 97 ILE A O 1
ATOM 772 N N . LYS A 1 98 ? -8.845 2.653 -3.483 1.00 94.25 98 LYS A N 1
ATOM 773 C CA . LYS A 1 98 ? -8.821 4.069 -3.053 1.00 94.25 98 LYS A CA 1
ATOM 774 C C . LYS A 1 98 ? -10.171 4.661 -2.630 1.00 94.25 98 LYS A C 1
ATOM 776 O O . LYS A 1 98 ? -10.210 5.710 -2.004 1.00 94.25 98 LYS A O 1
ATOM 781 N N . SER A 1 99 ? -11.273 4.047 -3.064 1.00 89.56 99 SER A N 1
ATOM 782 C CA . SER A 1 99 ? -12.644 4.509 -2.814 1.00 89.56 99 SER A CA 1
ATOM 783 C C . SER A 1 99 ? -13.403 3.658 -1.791 1.00 89.56 99 SER A C 1
ATOM 785 O O . SER A 1 99 ? -14.604 3.867 -1.609 1.00 89.56 99 SER A O 1
ATOM 787 N N . SER A 1 100 ? -12.733 2.700 -1.136 1.00 93.19 100 SER A N 1
ATOM 788 C CA . SER A 1 100 ? -13.351 1.891 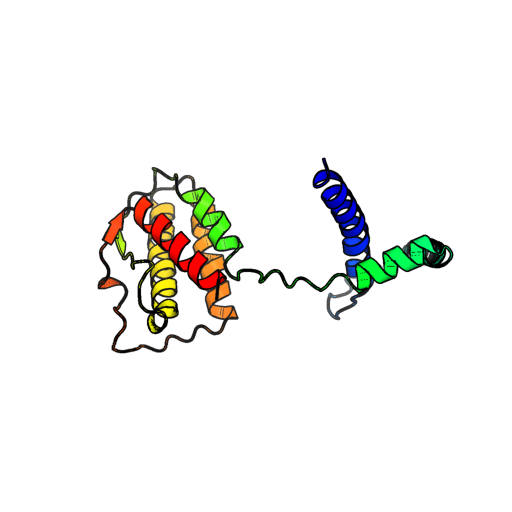-0.082 1.00 93.19 100 SER A CA 1
ATOM 789 C C . SER A 1 100 ? -13.744 2.780 1.095 1.00 93.19 100 SER A C 1
ATOM 791 O O . SER A 1 100 ? -12.937 3.567 1.581 1.00 93.19 100 SER A O 1
ATOM 793 N N . LYS A 1 101 ? -14.999 2.658 1.535 1.00 90.38 101 LYS A N 1
ATOM 794 C CA . LYS A 1 101 ? -15.567 3.420 2.666 1.00 90.38 101 LYS A CA 1
ATOM 795 C C . LYS A 1 101 ? -15.710 2.589 3.938 1.00 90.38 101 LYS A C 1
ATOM 797 O O . LYS A 1 101 ? -16.007 3.116 4.997 1.00 90.38 101 LYS A O 1
ATOM 802 N N . ASP A 1 102 ? -15.570 1.283 3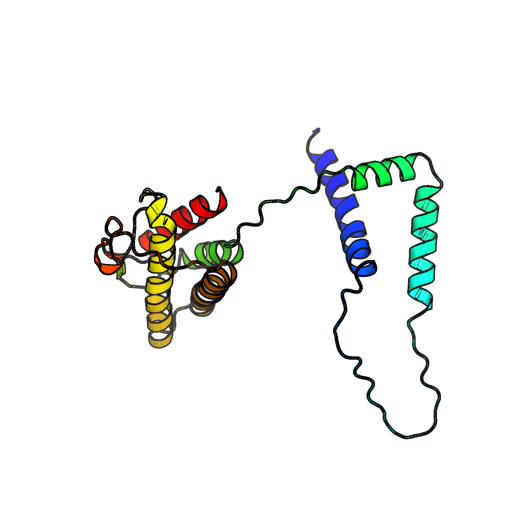.793 1.00 92.25 102 ASP A N 1
ATOM 803 C CA . ASP A 1 102 ? -15.704 0.248 4.811 1.00 92.25 102 ASP A CA 1
ATOM 804 C C . ASP A 1 102 ? -14.366 -0.118 5.472 1.00 92.25 102 ASP A C 1
ATOM 806 O O . ASP A 1 102 ? -14.322 -1.005 6.320 1.00 92.25 102 ASP A O 1
ATOM 810 N N . ILE A 1 103 ? -13.288 0.572 5.088 1.00 93.88 103 ILE A N 1
ATOM 811 C CA . ILE A 1 103 ? -11.958 0.464 5.682 1.00 93.88 103 ILE A CA 1
ATOM 812 C C . ILE A 1 103 ? -11.728 1.721 6.522 1.00 93.88 103 ILE A C 1
ATOM 814 O O . ILE A 1 103 ? -11.385 2.776 5.991 1.00 93.88 103 ILE A O 1
ATOM 818 N N . ASP A 1 104 ? -11.955 1.597 7.826 1.00 92.56 104 ASP A N 1
ATOM 819 C CA . ASP A 1 104 ? -11.796 2.673 8.806 1.00 92.56 104 ASP A CA 1
ATOM 820 C C . ASP A 1 104 ? -10.652 2.322 9.761 1.00 92.56 104 ASP A C 1
ATOM 822 O O . ASP A 1 104 ? -10.853 1.662 10.782 1.00 92.56 104 ASP A O 1
ATOM 826 N N . VAL A 1 105 ? -9.435 2.677 9.344 1.00 95.38 105 VAL A N 1
ATOM 827 C CA . VAL A 1 105 ? -8.184 2.449 10.076 1.00 95.38 105 VAL A CA 1
ATOM 828 C C . VAL A 1 105 ? -7.283 3.679 9.986 1.00 95.38 105 VAL A C 1
ATOM 830 O O . VAL A 1 105 ? -7.314 4.420 8.996 1.00 95.38 105 VAL A O 1
ATOM 833 N N . SER A 1 106 ? -6.476 3.853 11.028 1.00 97.12 106 SER A N 1
ATOM 834 C CA . SER A 1 106 ? -5.391 4.826 11.137 1.00 97.12 106 SER A CA 1
ATOM 835 C C . SER A 1 106 ? -4.073 4.078 10.925 1.00 97.12 106 SER A C 1
ATOM 837 O O . SER A 1 106 ? -3.886 3.026 11.533 1.00 97.12 106 SER A O 1
ATOM 839 N N . LEU A 1 107 ? -3.223 4.544 10.007 1.00 98.44 107 LEU A N 1
ATOM 840 C CA . LEU A 1 107 ? -2.037 3.813 9.540 1.00 98.44 107 LEU A CA 1
ATOM 841 C C . LEU A 1 107 ? -0.821 4.729 9.478 1.00 98.44 107 LEU A C 1
ATOM 843 O O . LEU A 1 107 ? -0.923 5.860 8.983 1.00 98.44 107 LEU A O 1
ATOM 847 N N . TYR A 1 108 ? 0.339 4.223 9.888 1.00 98.50 108 TYR A N 1
ATOM 848 C CA . TYR A 1 108 ? 1.590 4.973 9.804 1.00 98.50 108 TYR A CA 1
ATOM 849 C C . TYR A 1 108 ? 1.929 5.306 8.346 1.00 98.50 108 TYR A C 1
ATOM 851 O O . TYR A 1 108 ? 2.116 4.430 7.501 1.00 98.50 108 TYR A O 1
ATOM 859 N N . THR A 1 109 ? 1.978 6.597 8.016 1.00 98.19 109 THR A N 1
ATOM 860 C CA . THR A 1 109 ? 2.052 7.048 6.623 1.00 98.19 109 THR A CA 1
ATOM 861 C C . THR A 1 109 ? 3.241 7.971 6.404 1.00 98.19 109 THR A C 1
ATOM 863 O O . THR A 1 109 ? 3.190 9.167 6.698 1.00 98.19 109 THR A O 1
ATOM 866 N N . ALA A 1 110 ? 4.297 7.427 5.805 1.00 96.88 110 ALA A N 1
ATOM 867 C CA . ALA A 1 110 ? 5.438 8.211 5.349 1.00 96.88 110 ALA A CA 1
ATOM 868 C C . ALA A 1 110 ? 5.046 9.200 4.238 1.00 96.88 110 ALA A C 1
ATOM 870 O O . ALA A 1 110 ? 4.146 8.939 3.427 1.00 96.88 110 ALA A O 1
ATOM 871 N N . ASN A 1 111 ? 5.747 10.334 4.166 1.00 93.25 111 ASN A N 1
ATOM 872 C CA . ASN A 1 111 ? 5.557 11.275 3.069 1.00 93.25 111 ASN A CA 1
ATOM 873 C C . ASN A 1 111 ? 6.259 10.776 1.791 1.00 93.25 111 ASN A C 1
ATOM 875 O O . ASN A 1 111 ? 7.205 9.993 1.827 1.00 93.25 111 ASN A O 1
ATOM 879 N N . ALA A 1 112 ? 5.782 11.207 0.623 1.00 89.06 112 ALA A N 1
ATOM 880 C CA . ALA A 1 112 ? 6.337 10.744 -0.654 1.00 89.06 112 ALA A CA 1
ATOM 881 C C . ALA A 1 112 ? 7.699 11.380 -1.007 1.00 89.06 112 ALA A C 1
ATOM 883 O O . ALA A 1 112 ? 8.391 10.909 -1.916 1.00 89.06 112 ALA A O 1
ATOM 884 N N . ASP A 1 113 ? 8.056 12.458 -0.315 1.00 89.38 113 ASP A N 1
ATOM 885 C CA . ASP A 1 113 ? 9.275 13.253 -0.452 1.00 89.38 113 ASP A CA 1
ATOM 886 C C . ASP A 1 113 ? 10.366 12.884 0.565 1.00 89.38 113 ASP A C 1
ATOM 888 O O . ASP A 1 113 ? 11.374 13.577 0.632 1.00 89.38 113 ASP A O 1
ATOM 892 N N . GLU A 1 114 ? 10.211 11.773 1.294 1.00 91.50 114 GLU A N 1
ATOM 893 C CA . GLU A 1 114 ? 11.285 11.204 2.119 1.00 91.50 114 GLU A CA 1
ATOM 894 C C . GLU A 1 114 ? 12.557 10.949 1.288 1.00 91.50 114 GLU A C 1
ATOM 896 O O . GLU A 1 114 ? 12.511 10.764 0.057 1.00 91.50 114 GLU A O 1
ATOM 901 N N . ASP A 1 115 ? 13.701 10.949 1.973 1.00 90.25 115 ASP A N 1
ATOM 902 C CA . ASP A 1 115 ? 15.011 10.818 1.345 1.00 90.25 115 ASP A CA 1
ATOM 903 C C . ASP A 1 115 ? 15.124 9.516 0.539 1.00 90.25 115 ASP A C 1
ATOM 905 O O . ASP A 1 115 ? 14.643 8.454 0.939 1.00 90.25 115 ASP A O 1
ATOM 909 N N . GLU A 1 116 ? 15.793 9.586 -0.616 1.00 88.44 116 GLU A N 1
ATOM 910 C CA . GLU A 1 116 ? 15.958 8.438 -1.520 1.00 88.44 116 GLU A CA 1
ATOM 911 C C . GLU A 1 116 ? 16.688 7.268 -0.839 1.00 88.44 116 GLU A C 1
ATOM 913 O O . GLU A 1 116 ? 16.367 6.109 -1.098 1.00 88.44 116 GLU A O 1
ATOM 918 N N . GLU A 1 117 ? 17.589 7.557 0.110 1.00 89.19 117 GLU A N 1
ATOM 919 C CA . GLU A 1 117 ? 18.258 6.536 0.929 1.00 89.19 117 GLU A CA 1
ATOM 920 C C . GLU A 1 117 ? 17.294 5.757 1.843 1.00 89.19 117 GLU A C 1
ATOM 922 O O . GLU A 1 117 ? 17.577 4.613 2.196 1.00 89.19 117 GLU A O 1
ATOM 927 N N . CYS A 1 118 ? 16.139 6.337 2.183 1.00 91.44 118 CYS A N 1
ATOM 928 C CA . CYS A 1 118 ? 15.118 5.721 3.031 1.00 91.44 118 CYS A CA 1
ATOM 929 C C . CYS A 1 118 ? 13.978 5.074 2.234 1.00 91.44 118 CYS A C 1
ATOM 931 O O . CYS A 1 118 ? 13.121 4.414 2.820 1.00 91.44 118 CYS A O 1
ATOM 933 N N . GLN A 1 119 ? 13.959 5.215 0.906 1.00 91.12 119 GLN A N 1
ATOM 934 C CA . GLN A 1 119 ? 12.850 4.782 0.049 1.00 91.12 119 GLN A CA 1
ATOM 935 C C . GLN A 1 119 ? 12.521 3.288 0.199 1.00 91.12 119 GLN A C 1
ATOM 937 O O . GLN A 1 119 ? 11.352 2.899 0.225 1.00 91.12 119 GLN A O 1
ATOM 942 N N . GLU A 1 120 ? 13.546 2.451 0.352 1.00 90.12 120 GLU A N 1
ATOM 943 C CA . GLU A 1 120 ? 13.401 1.019 0.614 1.00 90.12 120 GLU A CA 1
ATOM 944 C C . GLU A 1 120 ? 12.625 0.739 1.917 1.00 90.12 120 GLU A C 1
ATOM 946 O O . GLU A 1 120 ? 11.684 -0.062 1.928 1.00 90.12 120 GLU A O 1
ATOM 951 N N . LEU A 1 121 ? 13.000 1.420 3.004 1.00 92.25 121 LEU A N 1
ATOM 952 C CA . LEU A 1 121 ? 12.352 1.289 4.311 1.00 92.25 121 LEU A CA 1
ATOM 953 C C . LEU A 1 121 ? 10.927 1.841 4.273 1.00 92.25 121 LEU A C 1
ATOM 955 O O . LEU A 1 121 ? 10.007 1.181 4.750 1.00 92.25 121 LEU A O 1
ATOM 959 N N . VAL A 1 122 ? 10.725 2.981 3.612 1.00 95.00 122 VAL A N 1
ATOM 960 C CA . VAL A 1 122 ? 9.409 3.597 3.411 1.00 95.00 122 VAL A CA 1
ATOM 961 C C . VAL A 1 122 ? 8.448 2.630 2.715 1.00 95.00 122 VAL A C 1
ATOM 963 O O . VAL A 1 122 ? 7.356 2.373 3.222 1.00 95.00 122 VAL A O 1
ATOM 966 N N . ILE A 1 123 ? 8.851 2.031 1.587 1.00 95.06 123 ILE A N 1
ATOM 967 C CA . ILE A 1 123 ? 8.022 1.049 0.865 1.00 95.06 123 ILE A CA 1
ATOM 968 C C . ILE A 1 123 ? 7.688 -0.145 1.767 1.00 95.06 123 ILE A C 1
ATOM 970 O O . ILE A 1 123 ? 6.564 -0.651 1.744 1.00 95.06 123 ILE A O 1
ATOM 974 N N . ARG A 1 124 ? 8.649 -0.596 2.577 1.00 94.50 124 ARG A N 1
ATOM 975 C CA . ARG A 1 124 ? 8.434 -1.698 3.513 1.00 94.50 124 ARG A CA 1
ATOM 976 C C . ARG A 1 124 ? 7.413 -1.342 4.595 1.00 94.50 124 ARG A C 1
ATOM 978 O O . ARG A 1 124 ? 6.548 -2.175 4.858 1.00 94.50 124 ARG A O 1
ATOM 985 N N . CYS A 1 125 ? 7.462 -0.133 5.155 1.00 96.31 125 CYS A N 1
ATOM 986 C CA . CYS A 1 125 ? 6.458 0.346 6.106 1.00 96.31 125 CYS A CA 1
ATOM 987 C C . CYS A 1 125 ? 5.054 0.318 5.494 1.00 96.31 125 CYS A C 1
ATOM 989 O O . CYS A 1 125 ? 4.152 -0.264 6.083 1.00 96.31 125 CYS A O 1
ATOM 991 N N . PHE A 1 126 ? 4.875 0.799 4.259 1.00 98.00 126 PHE A N 1
ATOM 992 C CA . PHE A 1 126 ? 3.570 0.715 3.589 1.00 98.00 126 PHE A CA 1
ATOM 993 C C . PHE A 1 126 ? 3.039 -0.723 3.466 1.00 98.00 126 PHE A C 1
ATOM 995 O O . PHE A 1 126 ? 1.842 -0.961 3.635 1.00 98.00 126 PHE A O 1
ATOM 1002 N N . PHE A 1 127 ? 3.894 -1.710 3.187 1.00 97.38 127 PHE A N 1
ATOM 1003 C CA . PHE A 1 127 ? 3.449 -3.107 3.126 1.00 97.38 127 PHE A CA 1
ATOM 1004 C C . PHE A 1 127 ? 3.158 -3.717 4.503 1.00 97.38 127 PHE A C 1
ATOM 1006 O O . PHE A 1 127 ? 2.250 -4.547 4.591 1.00 97.38 127 PHE A O 1
ATOM 1013 N N . LEU A 1 128 ? 3.868 -3.299 5.557 1.00 97.00 128 LEU A N 1
ATOM 1014 C CA . LEU A 1 128 ? 3.554 -3.676 6.941 1.00 97.00 128 LEU A CA 1
ATOM 1015 C C . LEU A 1 128 ? 2.194 -3.108 7.363 1.00 97.00 128 LEU A C 1
ATOM 1017 O O . LEU A 1 128 ? 1.326 -3.858 7.797 1.00 97.00 128 LEU A O 1
ATOM 1021 N N . GLU A 1 129 ? 1.944 -1.829 7.102 1.00 98.38 129 GLU A N 1
ATOM 1022 C CA . GLU A 1 129 ? 0.648 -1.201 7.374 1.00 98.38 129 GLU A CA 1
ATOM 1023 C C . GLU A 1 129 ? -0.480 -1.810 6.528 1.00 98.38 129 GLU A C 1
ATOM 1025 O O . GLU A 1 129 ? -1.604 -1.988 6.992 1.00 98.38 129 GLU A O 1
ATOM 1030 N N . THR A 1 130 ? -0.190 -2.245 5.296 1.00 98.12 130 THR A N 1
ATOM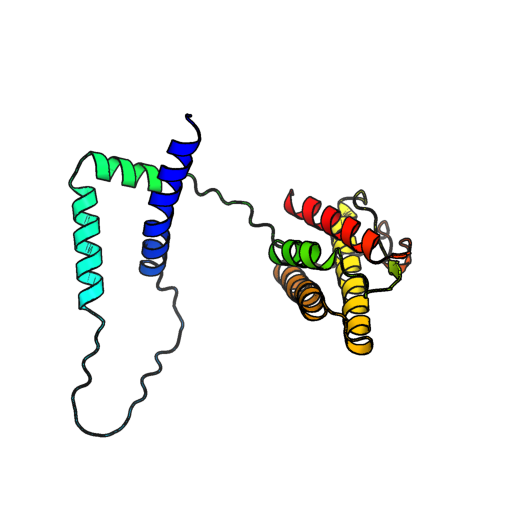 1031 C CA . THR A 1 130 ? -1.170 -2.988 4.484 1.00 98.12 130 THR A CA 1
ATOM 1032 C C . THR A 1 130 ? -1.574 -4.311 5.149 1.00 98.12 130 THR A C 1
ATOM 1034 O O . THR A 1 130 ? -2.713 -4.752 4.992 1.00 98.12 130 THR A O 1
ATOM 1037 N N . GLU A 1 131 ? -0.687 -4.953 5.917 1.00 97.62 131 GLU A N 1
ATOM 1038 C CA . GLU A 1 131 ? -1.034 -6.151 6.688 1.00 97.62 131 GLU A CA 1
ATOM 1039 C C . GLU A 1 131 ? -2.090 -5.854 7.757 1.00 97.62 131 GLU A C 1
ATOM 1041 O O . GLU A 1 131 ? -3.012 -6.654 7.932 1.00 97.62 131 GLU A O 1
ATOM 1046 N N . VAL A 1 132 ? -2.023 -4.685 8.402 1.00 97.50 132 VAL A N 1
ATOM 1047 C CA . VAL A 1 132 ? -3.048 -4.220 9.352 1.00 97.50 132 VAL A CA 1
ATOM 1048 C C . VAL A 1 132 ? -4.411 -4.145 8.660 1.00 97.50 132 VAL A C 1
ATOM 1050 O O . VAL A 1 132 ? -5.387 -4.710 9.157 1.00 97.50 132 VAL A O 1
ATOM 1053 N N . ILE A 1 133 ? -4.469 -3.568 7.453 1.00 97.81 133 ILE A N 1
ATOM 1054 C CA . ILE A 1 133 ? -5.699 -3.511 6.641 1.00 97.81 133 ILE A CA 1
ATOM 1055 C C . ILE A 1 133 ? -6.207 -4.920 6.300 1.00 97.81 133 ILE A C 1
ATOM 1057 O O . ILE A 1 133 ? -7.410 -5.181 6.355 1.00 97.81 133 ILE A O 1
ATOM 1061 N N . VAL A 1 134 ? -5.311 -5.857 5.959 1.00 97.50 134 VAL A N 1
ATOM 1062 C CA . VAL A 1 134 ? -5.688 -7.256 5.692 1.00 97.50 134 VAL A CA 1
ATOM 1063 C C . VAL A 1 134 ? -6.370 -7.876 6.912 1.00 97.50 134 VAL A C 1
ATOM 1065 O O . VAL A 1 134 ? -7.393 -8.546 6.751 1.00 97.50 134 VAL A O 1
ATOM 1068 N N . GLN A 1 135 ? -5.825 -7.685 8.117 1.00 96.62 135 GLN A N 1
ATOM 1069 C CA . GLN A 1 135 ? -6.423 -8.241 9.334 1.00 96.62 135 GLN A CA 1
ATOM 1070 C C . GLN A 1 135 ? -7.764 -7.590 9.649 1.00 96.62 135 GLN A C 1
ATOM 1072 O O . GLN A 1 135 ? -8.736 -8.295 9.923 1.00 96.62 135 GLN A O 1
ATOM 1077 N N . GLU A 1 136 ? -7.845 -6.270 9.520 1.00 95.50 136 GLU A N 1
ATOM 1078 C CA . GLU A 1 136 ? -9.087 -5.543 9.739 1.00 95.50 136 GLU A CA 1
ATOM 1079 C C . GLU A 1 136 ? -10.195 -6.039 8.807 1.00 95.50 136 GLU A C 1
ATOM 1081 O O . GLU A 1 136 ? -11.302 -6.365 9.240 1.00 95.50 136 GLU A O 1
ATOM 1086 N N . CYS A 1 137 ? -9.880 -6.201 7.523 1.00 95.75 137 CYS A N 1
ATOM 1087 C CA . CYS A 1 137 ? -10.849 -6.669 6.546 1.00 95.75 137 CYS A CA 1
ATOM 1088 C C . CYS A 1 137 ? -11.248 -8.131 6.711 1.00 95.75 137 CYS A C 1
ATOM 1090 O O . CYS A 1 137 ? -12.370 -8.487 6.351 1.00 95.75 137 CYS A O 1
ATOM 1092 N N . ARG A 1 138 ? -10.397 -8.971 7.309 1.00 93.88 138 ARG A N 1
ATOM 1093 C CA . ARG A 1 138 ? -10.788 -10.329 7.713 1.00 93.88 138 ARG A CA 1
ATOM 1094 C C . ARG A 1 138 ? -11.830 -10.321 8.828 1.00 93.88 138 ARG A C 1
ATOM 1096 O O . ARG A 1 138 ? -12.701 -11.184 8.826 1.00 93.88 138 ARG A O 1
ATOM 1103 N N . ILE A 1 139 ? -11.747 -9.371 9.758 1.00 94.75 139 ILE A N 1
ATOM 1104 C CA . ILE A 1 139 ? -12.664 -9.267 10.901 1.00 94.75 139 ILE A CA 1
ATOM 1105 C C . ILE A 1 139 ? -13.971 -8.587 10.485 1.00 94.75 139 ILE A C 1
ATOM 1107 O O . ILE A 1 139 ? -15.054 -9.111 10.739 1.00 94.75 139 ILE A O 1
ATOM 1111 N N . LYS A 1 140 ? -13.876 -7.428 9.825 1.00 94.56 140 LYS A N 1
ATOM 1112 C CA . LYS A 1 140 ? -15.030 -6.602 9.436 1.00 94.56 140 LYS A CA 1
ATOM 1113 C C . LYS A 1 140 ? -15.676 -7.015 8.112 1.00 94.56 140 LYS A C 1
ATOM 1115 O O . LYS A 1 140 ? -16.741 -6.503 7.781 1.00 94.56 140 LYS A O 1
ATOM 1120 N N . ASN A 1 141 ? -15.066 -7.947 7.377 1.00 93.56 141 ASN A N 1
ATOM 1121 C CA . ASN A 1 141 ? -15.515 -8.411 6.064 1.00 93.56 141 ASN A CA 1
ATOM 1122 C C . ASN A 1 141 ? -15.682 -7.258 5.053 1.00 93.56 141 ASN A C 1
ATOM 1124 O O . ASN A 1 141 ? -16.774 -7.012 4.538 1.00 93.56 141 ASN A O 1
ATOM 1128 N N . CYS A 1 142 ? -14.588 -6.544 4.768 1.00 95.19 142 CYS A N 1
ATOM 1129 C CA . CYS A 1 142 ? -14.599 -5.452 3.792 1.00 95.19 142 CYS A CA 1
ATOM 1130 C C . CYS A 1 142 ? -14.966 -5.950 2.381 1.00 95.19 142 CYS A C 1
ATOM 1132 O O . CYS A 1 142 ? -14.515 -7.001 1.917 1.00 95.19 142 CYS A O 1
ATOM 1134 N N . SER A 1 143 ? -15.654 -5.109 1.622 1.00 95.19 143 SER A N 1
ATOM 1135 C CA . SER A 1 143 ? -15.977 -5.241 0.200 1.00 95.19 143 SER A CA 1
ATOM 1136 C C . SER A 1 143 ? -14.756 -5.443 -0.705 1.00 95.19 143 SER A C 1
ATOM 1138 O O . SER A 1 143 ? -14.867 -6.092 -1.746 1.00 95.19 143 SER A O 1
ATOM 1140 N N . LYS A 1 144 ? -13.588 -4.914 -0.320 1.00 95.31 144 LYS A N 1
ATOM 1141 C CA . LYS A 1 144 ? -12.332 -4.970 -1.091 1.00 95.31 144 LYS A CA 1
ATOM 1142 C C . LYS A 1 144 ? -11.273 -5.912 -0.521 1.00 95.31 144 LYS A C 1
ATOM 1144 O O . LYS A 1 144 ? -10.114 -5.838 -0.920 1.00 95.31 144 LYS A O 1
ATOM 1149 N N . THR A 1 145 ? -11.657 -6.839 0.359 1.00 95.44 145 THR A N 1
ATOM 1150 C CA . THR A 1 145 ? -10.723 -7.755 1.047 1.00 95.44 145 THR A CA 1
ATOM 1151 C C . THR A 1 145 ? -9.753 -8.466 0.093 1.00 95.44 145 THR A C 1
ATOM 1153 O O . THR A 1 145 ? -8.559 -8.547 0.375 1.00 95.44 145 THR A O 1
ATOM 1156 N N . GLN A 1 146 ? -10.232 -8.946 -1.061 1.00 96.25 146 GLN A N 1
ATOM 1157 C CA . GLN A 1 146 ? -9.377 -9.644 -2.025 1.00 96.25 146 GLN A CA 1
ATOM 1158 C C . GLN A 1 146 ? -8.352 -8.716 -2.694 1.00 96.25 146 GLN A C 1
ATOM 1160 O O . GLN A 1 146 ? -7.205 -9.121 -2.873 1.00 96.25 146 GLN A O 1
ATOM 1165 N N . ASP A 1 147 ? -8.742 -7.488 -3.053 1.00 97.50 147 ASP A N 1
ATOM 1166 C CA . ASP A 1 147 ? -7.829 -6.513 -3.660 1.00 97.50 147 ASP A CA 1
ATOM 1167 C C . ASP A 1 147 ? -6.741 -6.100 -2.645 1.00 97.50 147 ASP A C 1
ATOM 1169 O O . ASP A 1 147 ? -5.561 -6.095 -2.986 1.00 97.50 147 ASP A O 1
ATOM 1173 N N . VAL A 1 148 ? -7.102 -5.871 -1.373 1.00 97.69 148 VAL A N 1
ATOM 1174 C CA . VAL A 1 148 ? -6.135 -5.590 -0.289 1.00 97.69 148 VAL A CA 1
ATOM 1175 C C . VAL A 1 148 ? -5.158 -6.757 -0.096 1.00 97.69 148 VAL A C 1
ATOM 1177 O O . VAL A 1 148 ? -3.946 -6.559 0.002 1.00 97.69 148 VAL A O 1
ATOM 1180 N N . TRP A 1 149 ? -5.658 -7.995 -0.092 1.00 97.88 149 TRP A N 1
ATOM 1181 C CA . TRP A 1 149 ? -4.802 -9.175 0.033 1.00 97.88 149 TRP A CA 1
ATOM 1182 C C . TRP A 1 149 ? -3.843 -9.331 -1.154 1.00 97.88 149 TRP A C 1
ATOM 1184 O O . TRP A 1 149 ? -2.682 -9.700 -0.962 1.00 97.88 149 TRP A O 1
ATOM 1194 N N . ASN A 1 150 ? -4.294 -9.020 -2.373 1.00 98.12 150 ASN A N 1
ATOM 1195 C CA . ASN A 1 150 ? -3.444 -9.045 -3.562 1.00 98.12 150 ASN A CA 1
ATOM 1196 C C . ASN A 1 150 ? -2.312 -8.013 -3.472 1.00 98.12 150 ASN A C 1
ATOM 1198 O O . ASN A 1 150 ? -1.178 -8.350 -3.806 1.00 98.12 150 ASN A O 1
ATOM 1202 N N . ILE A 1 151 ? -2.585 -6.801 -2.971 1.00 98.12 151 ILE A N 1
ATOM 1203 C CA . ILE A 1 151 ? -1.566 -5.761 -2.736 1.00 98.12 151 ILE A CA 1
ATOM 1204 C C . ILE A 1 151 ? -0.479 -6.295 -1.807 1.00 98.12 151 ILE A C 1
ATOM 1206 O O . ILE A 1 151 ? 0.694 -6.286 -2.177 1.00 98.12 151 ILE A O 1
ATOM 1210 N N . TRP A 1 152 ? -0.863 -6.812 -0.636 1.00 98.25 152 TRP A N 1
ATOM 1211 C CA . TRP A 1 152 ? 0.090 -7.344 0.342 1.00 98.25 152 TRP A CA 1
ATOM 1212 C C . TRP A 1 152 ? 0.891 -8.525 -0.222 1.00 98.25 152 TRP A C 1
ATOM 1214 O O . TRP A 1 152 ? 2.118 -8.573 -0.103 1.00 98.25 152 TRP A O 1
ATOM 1224 N N . LYS A 1 153 ? 0.217 -9.467 -0.895 1.00 97.31 153 LYS A N 1
ATOM 1225 C CA . LYS A 1 153 ? 0.858 -10.650 -1.478 1.00 97.31 153 LYS A CA 1
ATOM 1226 C C . LYS A 1 153 ? 1.849 -10.280 -2.582 1.00 97.31 153 LYS A C 1
ATOM 1228 O O . LYS A 1 153 ? 3.017 -10.656 -2.499 1.00 97.31 153 LYS A O 1
ATOM 1233 N N . ASN A 1 154 ? 1.390 -9.556 -3.603 1.00 96.12 154 ASN A N 1
ATOM 1234 C CA . ASN A 1 154 ? 2.215 -9.163 -4.747 1.00 96.12 154 ASN A CA 1
ATOM 1235 C C . ASN A 1 154 ? 3.356 -8.243 -4.294 1.00 96.12 154 ASN A C 1
ATOM 1237 O O . ASN A 1 154 ? 4.480 -8.354 -4.779 1.00 96.12 154 ASN A O 1
ATOM 1241 N N . GLY A 1 155 ? 3.076 -7.386 -3.310 1.00 94.25 155 GLY A N 1
ATOM 1242 C CA . GLY A 1 155 ? 4.047 -6.558 -2.615 1.00 94.25 155 GLY A CA 1
ATOM 1243 C C . GLY A 1 155 ? 5.215 -7.354 -2.052 1.00 94.25 155 GLY A C 1
ATOM 1244 O O . GLY A 1 155 ? 6.364 -7.182 -2.459 1.00 94.25 155 GLY A O 1
ATOM 1245 N N . ASN A 1 156 ? 4.905 -8.295 -1.162 1.00 94.06 156 ASN A N 1
ATOM 1246 C CA . ASN A 1 156 ? 5.898 -9.143 -0.511 1.00 94.06 156 ASN A CA 1
ATOM 1247 C C . ASN A 1 156 ? 6.650 -10.056 -1.487 1.00 94.06 156 ASN A C 1
ATOM 1249 O O . ASN A 1 156 ? 7.845 -10.301 -1.306 1.00 94.06 156 ASN A O 1
ATOM 1253 N N . GLU A 1 157 ? 5.986 -10.562 -2.528 1.00 93.38 157 GLU A N 1
ATOM 1254 C CA . GLU A 1 157 ? 6.650 -11.310 -3.600 1.00 93.38 157 GLU A CA 1
ATOM 1255 C C . GLU A 1 157 ? 7.680 -10.437 -4.336 1.00 93.38 157 GLU A C 1
ATOM 1257 O O . GLU A 1 157 ? 8.815 -10.873 -4.557 1.00 93.38 157 GLU A O 1
ATOM 1262 N N . SER A 1 158 ? 7.333 -9.184 -4.639 1.00 91.12 158 SER A N 1
ATOM 1263 C CA . SER A 1 158 ? 8.245 -8.218 -5.254 1.00 91.12 158 SER A CA 1
ATOM 1264 C C . SER A 1 158 ? 9.402 -7.823 -4.332 1.00 91.12 158 SER A C 1
ATOM 1266 O O . SER A 1 158 ? 10.544 -7.802 -4.794 1.00 91.12 158 SER A O 1
ATOM 1268 N N . LEU A 1 159 ? 9.172 -7.590 -3.035 1.00 90.69 159 LEU A N 1
ATOM 1269 C CA . LEU A 1 159 ? 10.256 -7.308 -2.079 1.00 90.69 159 LEU A CA 1
ATOM 1270 C C . LEU A 1 159 ? 11.272 -8.464 -2.028 1.00 90.69 159 LEU A C 1
ATOM 1272 O O . LEU A 1 159 ? 12.480 -8.246 -2.142 1.00 90.69 159 LEU A O 1
ATOM 1276 N N . LYS A 1 160 ? 10.785 -9.712 -1.954 1.00 89.12 160 LYS A N 1
ATOM 1277 C CA . LYS A 1 160 ? 11.634 -10.917 -1.944 1.00 89.12 160 LYS A CA 1
ATOM 1278 C C . LYS A 1 160 ? 12.430 -11.075 -3.237 1.00 89.12 160 LYS A C 1
ATOM 1280 O O . LYS A 1 160 ? 13.626 -11.360 -3.194 1.00 89.12 160 LYS A O 1
ATOM 1285 N N . LYS A 1 161 ? 11.782 -10.896 -4.392 1.00 87.44 161 LYS A N 1
ATOM 1286 C CA . LYS A 1 161 ? 12.414 -11.070 -5.708 1.00 87.44 161 LYS A CA 1
ATOM 1287 C C . LYS A 1 161 ? 13.562 -10.087 -5.935 1.00 87.44 161 LYS A C 1
ATOM 1289 O O . LYS A 1 161 ? 14.573 -10.468 -6.518 1.00 87.44 161 LYS A O 1
ATOM 1294 N N . ASN A 1 162 ? 13.412 -8.849 -5.470 1.00 78.88 162 ASN A N 1
ATOM 1295 C CA . ASN A 1 162 ? 14.390 -7.788 -5.701 1.00 78.88 162 ASN A CA 1
ATOM 1296 C C . ASN A 1 162 ? 15.517 -7.748 -4.657 1.00 78.88 162 ASN A C 1
ATOM 1298 O O . ASN A 1 162 ? 16.344 -6.849 -4.723 1.00 78.88 162 ASN A O 1
ATOM 1302 N N . LYS A 1 163 ? 15.580 -8.724 -3.731 1.00 75.69 163 LYS A N 1
ATOM 1303 C CA . LYS A 1 163 ? 16.582 -8.786 -2.647 1.00 75.69 163 LYS A CA 1
ATOM 1304 C C . LYS A 1 163 ? 16.729 -7.448 -1.917 1.00 75.69 163 LYS A C 1
ATOM 1306 O O . LYS A 1 163 ? 17.835 -6.986 -1.668 1.00 75.69 163 LYS A O 1
ATOM 1311 N N . LEU A 1 164 ? 15.586 -6.856 -1.609 1.00 66.69 164 LEU A N 1
ATOM 1312 C CA . LEU A 1 164 ? 15.422 -5.625 -0.851 1.00 66.69 164 LEU A CA 1
ATOM 1313 C C . LEU A 1 164 ? 15.911 -5.929 0.586 1.00 66.69 164 LEU A C 1
ATOM 1315 O O . LEU A 1 164 ? 15.178 -6.494 1.405 1.00 66.69 164 LEU A O 1
ATOM 1319 N N . THR A 1 165 ? 17.224 -5.779 0.811 1.00 59.31 165 THR A N 1
ATOM 1320 C CA . THR A 1 165 ? 17.892 -6.053 2.086 1.00 59.31 165 THR A CA 1
ATOM 1321 C C . THR A 1 165 ? 17.873 -4.798 2.935 1.00 59.31 165 THR A C 1
ATOM 1323 O O . THR A 1 165 ? 18.666 -3.889 2.703 1.00 59.31 165 THR A O 1
ATOM 1326 N N . SER A 1 166 ? 17.019 -4.824 3.962 1.00 58.16 166 SER A N 1
ATOM 1327 C CA . SER A 1 166 ? 16.861 -3.793 4.989 1.00 58.16 166 SER A CA 1
ATOM 1328 C C . SER A 1 166 ? 18.207 -3.364 5.572 1.00 58.16 166 SER A C 1
ATOM 1330 O O . SER A 1 166 ? 18.660 -3.900 6.585 1.00 58.16 166 SER A O 1
ATOM 1332 N N . THR A 1 167 ? 18.837 -2.377 4.953 1.00 59.16 167 THR A N 1
ATOM 1333 C CA . THR A 1 167 ? 19.994 -1.711 5.531 1.00 59.16 167 THR A CA 1
ATOM 1334 C C . THR A 1 167 ? 19.408 -0.654 6.445 1.00 59.16 167 THR A C 1
ATOM 1336 O O . THR A 1 167 ? 18.917 0.367 5.974 1.00 59.16 167 THR A O 1
ATOM 1339 N N . LYS A 1 168 ? 19.340 -0.946 7.750 1.00 61.59 168 LYS A N 1
ATOM 1340 C CA . LYS A 1 168 ? 18.940 0.062 8.733 1.00 61.59 168 LYS A CA 1
ATOM 1341 C C . LYS A 1 168 ? 19.953 1.201 8.645 1.00 61.59 168 LYS A C 1
ATOM 1343 O O . LYS A 1 168 ? 21.105 1.027 9.031 1.00 61.59 168 LYS A O 1
ATOM 1348 N N . SER A 1 169 ? 19.534 2.324 8.078 1.00 68.62 169 SER A N 1
ATOM 1349 C CA . SER A 1 169 ? 20.263 3.581 8.182 1.00 68.62 169 SER A CA 1
ATOM 1350 C C . SER A 1 169 ? 19.775 4.265 9.450 1.00 68.62 169 SER A C 1
ATOM 1352 O O . SER A 1 169 ? 18.573 4.451 9.606 1.00 68.62 169 SER A O 1
ATOM 1354 N N . GLU A 1 170 ? 20.688 4.656 10.341 1.00 76.75 170 GLU A N 1
ATOM 1355 C CA . GLU A 1 170 ? 20.360 5.398 11.573 1.00 76.75 170 GLU A CA 1
ATOM 1356 C C . GLU A 1 170 ? 19.650 6.737 11.300 1.00 76.75 170 GLU A C 1
ATOM 1358 O O . GLU A 1 170 ? 19.111 7.351 12.213 1.00 76.75 170 GLU A O 1
ATOM 1363 N N . LYS A 1 171 ? 19.660 7.203 10.047 1.00 86.19 171 LYS A N 1
ATOM 1364 C CA . LYS A 1 171 ? 19.009 8.444 9.619 1.00 86.19 171 LYS A CA 1
ATOM 1365 C C . LYS A 1 171 ? 17.538 8.273 9.243 1.00 86.19 171 LYS A C 1
ATOM 1367 O O . LYS A 1 171 ? 16.812 9.261 9.221 1.00 86.19 171 LYS A O 1
ATOM 1372 N N . CYS A 1 172 ? 17.113 7.055 8.911 1.00 90.56 172 CYS A N 1
ATOM 1373 C CA . CYS A 1 172 ? 15.749 6.795 8.474 1.00 90.56 172 CYS A CA 1
ATOM 1374 C C . CYS A 1 172 ? 14.859 6.512 9.679 1.00 90.56 172 CYS A C 1
ATOM 1376 O O . CYS A 1 172 ? 15.239 5.753 10.568 1.00 90.56 172 CYS A O 1
ATOM 1378 N N . LYS A 1 173 ? 13.661 7.092 9.672 1.00 92.44 173 LYS A N 1
ATOM 1379 C CA . LYS A 1 173 ? 12.639 6.838 10.687 1.00 92.44 173 LYS A CA 1
ATOM 1380 C C . LYS A 1 173 ? 12.206 5.374 10.674 1.00 92.44 173 LYS A C 1
ATOM 1382 O O . LYS A 1 173 ? 12.105 4.759 9.607 1.00 92.44 173 LYS A O 1
ATOM 1387 N N . GLU A 1 174 ? 11.917 4.832 11.851 1.00 93.06 174 GLU A N 1
ATOM 1388 C CA . GLU A 1 174 ? 11.152 3.586 11.962 1.00 93.06 174 GLU A CA 1
ATOM 1389 C C . GLU A 1 174 ? 9.679 3.848 11.585 1.00 93.06 174 GLU A C 1
ATOM 1391 O O . GLU A 1 174 ? 9.221 4.993 11.562 1.00 93.06 174 GLU A O 1
ATOM 1396 N N . CYS A 1 175 ? 8.921 2.798 11.255 1.00 94.94 175 CYS A N 1
ATOM 1397 C CA . CYS A 1 175 ? 7.569 2.959 10.712 1.00 94.94 175 CYS A CA 1
ATOM 1398 C C . CYS A 1 175 ? 6.635 3.702 11.683 1.00 94.94 175 CYS A C 1
ATOM 1400 O O . CYS A 1 175 ? 5.896 4.591 11.273 1.00 94.94 175 CYS A O 1
ATOM 1402 N N . GLU A 1 176 ? 6.729 3.386 12.971 1.00 95.69 176 GLU A N 1
ATOM 1403 C CA . GLU A 1 176 ? 5.910 3.937 14.053 1.00 95.69 176 GLU A CA 1
ATOM 1404 C C . GLU A 1 176 ? 6.223 5.411 14.375 1.00 95.69 176 GLU A C 1
ATOM 1406 O O . GLU A 1 176 ? 5.500 6.049 15.138 1.00 95.69 176 GLU A O 1
ATOM 1411 N N . GLU A 1 177 ? 7.294 5.973 13.808 1.00 96.00 177 GLU A N 1
ATOM 1412 C CA . GLU A 1 177 ? 7.638 7.394 13.948 1.00 96.00 177 GLU A CA 1
ATOM 1413 C C . GLU A 1 177 ? 6.944 8.278 12.899 1.00 96.00 177 GLU A C 1
ATOM 1415 O O . GLU A 1 177 ? 7.003 9.511 12.981 1.00 96.00 177 GLU A O 1
ATOM 1420 N N . TYR A 1 178 ? 6.305 7.677 11.890 1.00 97.12 178 TYR A N 1
ATOM 1421 C CA . TYR A 1 178 ? 5.497 8.417 10.929 1.00 97.12 178 TYR A CA 1
ATOM 1422 C C . TYR A 1 178 ? 4.148 8.822 11.527 1.00 97.12 178 TYR A C 1
ATOM 1424 O O . TYR A 1 178 ? 3.621 8.201 12.442 1.00 97.12 178 TYR A O 1
ATOM 1432 N N . GLU A 1 179 ? 3.565 9.887 10.983 1.00 97.44 179 GLU A N 1
ATOM 1433 C CA . GLU A 1 179 ? 2.221 10.314 11.362 1.00 97.44 179 GLU A CA 1
ATOM 1434 C C . GLU A 1 179 ? 1.194 9.258 10.933 1.00 97.44 179 GLU A C 1
ATOM 1436 O O . GLU A 1 179 ? 1.230 8.764 9.799 1.00 97.44 179 GLU A O 1
ATOM 1441 N N . GLU A 1 180 ? 0.257 8.930 11.822 1.00 97.94 180 GLU A N 1
ATOM 1442 C CA . GLU A 1 180 ? -0.876 8.098 11.450 1.00 97.94 180 GLU A CA 1
ATOM 1443 C C . GLU A 1 180 ? -1.887 8.896 10.622 1.00 97.94 180 GLU A C 1
ATOM 1445 O O . GLU A 1 180 ? -2.293 9.999 10.993 1.00 97.94 180 GLU A O 1
ATOM 1450 N N . LYS A 1 181 ? -2.325 8.328 9.498 1.00 98.00 181 LYS A N 1
ATOM 1451 C CA . LYS A 1 181 ? -3.330 8.935 8.620 1.00 98.00 181 LYS A CA 1
ATOM 1452 C C . LYS A 1 181 ? -4.456 7.958 8.343 1.00 98.00 181 LYS A C 1
ATOM 1454 O O . LYS A 1 181 ? -4.294 6.743 8.453 1.00 98.00 181 LYS A O 1
ATOM 1459 N N . ASN A 1 182 ? -5.610 8.490 7.947 1.00 97.00 182 ASN A N 1
ATOM 1460 C CA . ASN A 1 182 ? -6.725 7.643 7.536 1.00 97.00 182 ASN A CA 1
ATOM 1461 C C . ASN A 1 182 ? -6.383 6.857 6.259 1.00 97.00 182 ASN A C 1
ATOM 1463 O O . ASN A 1 182 ? -5.506 7.230 5.474 1.00 97.00 182 ASN A O 1
ATOM 1467 N N . PHE A 1 183 ? -7.154 5.800 6.009 1.00 97.12 183 PHE A N 1
ATOM 1468 C CA . PHE A 1 183 ? -7.003 4.937 4.838 1.00 97.12 183 PHE A CA 1
ATOM 1469 C C . PHE A 1 183 ? -6.899 5.693 3.499 1.00 97.12 183 PHE A C 1
ATOM 1471 O O . PHE A 1 183 ? -6.091 5.329 2.644 1.00 97.12 183 PHE A O 1
ATOM 1478 N N . THR A 1 184 ? -7.681 6.758 3.295 1.00 96.19 184 THR A N 1
ATOM 1479 C CA . THR A 1 184 ? -7.666 7.495 2.019 1.00 96.19 184 THR A CA 1
ATOM 1480 C C . THR A 1 184 ? -6.319 8.179 1.795 1.00 96.19 184 THR A C 1
ATOM 1482 O O . THR A 1 184 ? -5.738 8.067 0.714 1.00 96.19 184 THR A O 1
ATOM 1485 N N . GLU A 1 185 ? -5.803 8.864 2.811 1.00 96.69 185 GLU A N 1
ATOM 1486 C CA . GLU A 1 185 ? -4.505 9.538 2.754 1.00 96.69 185 GLU A CA 1
ATOM 1487 C C . GLU A 1 185 ? -3.344 8.544 2.675 1.00 96.69 185 GLU A C 1
ATOM 1489 O O . GLU A 1 185 ? -2.400 8.762 1.908 1.00 96.69 185 GLU A O 1
ATOM 1494 N N . PHE A 1 186 ? -3.443 7.424 3.394 1.00 97.94 186 PHE A N 1
ATOM 1495 C CA . PHE A 1 186 ? -2.490 6.321 3.308 1.00 97.94 186 PHE A CA 1
ATOM 1496 C C . PHE A 1 186 ? -2.356 5.811 1.866 1.00 97.94 186 PHE A C 1
ATOM 1498 O O . PHE A 1 186 ? -1.256 5.808 1.312 1.00 97.94 186 PHE A O 1
ATOM 1505 N N . ILE A 1 187 ? -3.470 5.461 1.204 1.00 97.75 187 ILE A N 1
ATOM 1506 C CA . ILE A 1 187 ? -3.449 4.958 -0.180 1.00 97.75 187 ILE A CA 1
ATOM 1507 C C . ILE A 1 187 ? -2.901 6.006 -1.151 1.00 97.75 187 ILE A C 1
ATOM 1509 O O . ILE A 1 187 ? -2.115 5.672 -2.040 1.00 97.75 187 ILE A O 1
ATOM 1513 N N . GLN A 1 188 ? -3.268 7.279 -0.981 1.00 96.81 188 GLN A N 1
ATOM 1514 C CA . GLN A 1 188 ? -2.751 8.357 -1.827 1.00 96.81 188 GLN A CA 1
ATOM 1515 C C . GLN A 1 188 ? -1.228 8.495 -1.726 1.00 96.81 188 GLN A C 1
ATOM 1517 O O . GLN A 1 188 ? -0.564 8.656 -2.753 1.00 96.81 188 GLN A O 1
ATOM 1522 N N . ASN A 1 189 ? -0.661 8.427 -0.520 1.00 97.62 189 ASN A N 1
ATOM 1523 C CA . ASN A 1 189 ? 0.789 8.496 -0.339 1.00 97.62 189 ASN A CA 1
ATOM 1524 C C . ASN A 1 189 ? 1.483 7.219 -0.814 1.00 97.62 189 ASN A C 1
ATOM 1526 O O . ASN A 1 189 ? 2.506 7.313 -1.494 1.00 97.62 189 ASN A O 1
ATOM 1530 N N . PHE A 1 190 ? 0.883 6.048 -0.589 1.00 97.94 190 PHE A N 1
ATOM 1531 C CA . PHE A 1 190 ? 1.433 4.783 -1.064 1.00 97.94 190 PHE A CA 1
ATOM 1532 C C . PHE A 1 190 ? 1.565 4.762 -2.596 1.00 97.94 190 PHE A C 1
ATOM 1534 O O . PHE A 1 190 ? 2.619 4.421 -3.138 1.00 97.94 190 PHE A O 1
ATOM 1541 N N . VAL A 1 191 ? 0.530 5.216 -3.314 1.00 97.06 191 VAL A N 1
ATOM 1542 C CA . VAL A 1 191 ? 0.571 5.341 -4.779 1.00 97.06 191 VAL A CA 1
ATOM 1543 C C . VAL A 1 191 ? 1.711 6.260 -5.223 1.00 97.06 191 VAL A C 1
ATOM 1545 O O . VAL A 1 191 ? 2.455 5.896 -6.134 1.00 97.06 191 VAL A O 1
ATOM 1548 N N . LYS A 1 192 ? 1.889 7.423 -4.582 1.00 96.38 192 LYS A N 1
ATOM 1549 C CA . LYS A 1 192 ? 2.969 8.366 -4.925 1.00 96.38 192 LYS A CA 1
ATOM 1550 C C . LYS A 1 192 ? 4.355 7.749 -4.720 1.00 96.38 192 LYS A C 1
ATOM 1552 O O . LYS A 1 192 ? 5.197 7.864 -5.609 1.00 96.38 192 LYS A O 1
ATOM 1557 N N . VAL A 1 193 ? 4.572 7.073 -3.591 1.00 95.94 193 VAL A N 1
ATOM 1558 C CA . VAL A 1 193 ? 5.841 6.402 -3.264 1.00 95.94 193 VAL A CA 1
ATOM 1559 C C . VAL A 1 193 ? 6.174 5.328 -4.297 1.00 95.94 193 VAL A C 1
ATOM 1561 O O . VAL A 1 193 ? 7.262 5.326 -4.868 1.00 95.94 193 VAL A O 1
ATOM 1564 N N . ILE A 1 194 ? 5.215 4.460 -4.617 1.00 94.75 194 ILE A N 1
ATOM 1565 C CA . ILE A 1 194 ? 5.419 3.392 -5.599 1.00 94.75 194 ILE A CA 1
ATOM 1566 C C . ILE A 1 194 ? 5.645 3.950 -7.012 1.00 94.75 194 ILE A C 1
ATOM 1568 O O . ILE A 1 194 ? 6.471 3.434 -7.766 1.00 94.75 194 ILE A O 1
ATOM 1572 N N . GLN A 1 195 ? 4.936 5.015 -7.392 1.00 93.56 195 GLN A N 1
ATOM 1573 C CA . GLN A 1 195 ? 5.145 5.673 -8.682 1.00 93.56 195 GLN A CA 1
ATOM 1574 C C . GLN A 1 195 ? 6.525 6.324 -8.794 1.00 93.56 195 GLN A C 1
ATOM 1576 O O . GLN A 1 195 ? 7.087 6.330 -9.888 1.00 93.56 195 GLN A O 1
ATOM 1581 N N . ARG A 1 196 ? 7.067 6.875 -7.700 1.00 92.06 196 ARG A N 1
ATOM 1582 C CA . ARG A 1 196 ? 8.438 7.401 -7.653 1.00 92.06 196 ARG A CA 1
ATOM 1583 C C . ARG A 1 196 ? 9.453 6.278 -7.871 1.00 92.06 196 ARG A C 1
ATOM 1585 O O . ARG A 1 196 ? 10.300 6.415 -8.746 1.00 92.06 196 ARG A O 1
ATOM 1592 N N . ASP A 1 197 ? 9.283 5.149 -7.186 1.00 90.19 197 ASP A N 1
ATOM 1593 C CA . ASP A 1 197 ? 10.153 3.970 -7.329 1.00 90.19 197 ASP A CA 1
ATOM 1594 C C . ASP A 1 197 ? 10.127 3.359 -8.735 1.00 90.19 197 ASP A C 1
ATOM 1596 O O . ASP A 1 197 ? 11.112 2.794 -9.189 1.00 90.19 197 ASP A O 1
ATOM 1600 N N . CYS A 1 198 ? 9.016 3.497 -9.461 1.00 88.75 198 CYS A N 1
ATOM 1601 C CA . CYS A 1 198 ? 8.918 3.027 -10.844 1.00 88.75 198 CYS A CA 1
ATOM 1602 C C . CYS A 1 198 ? 9.485 3.989 -11.900 1.00 88.75 198 CYS A C 1
ATOM 1604 O O . CYS A 1 198 ? 9.487 3.635 -13.081 1.00 88.75 198 CYS A O 1
ATOM 1606 N N . LYS A 1 199 ? 9.909 5.199 -11.513 1.00 81.69 199 LYS A N 1
ATOM 1607 C CA . LYS A 1 199 ? 10.555 6.175 -12.409 1.00 81.69 199 LYS A CA 1
ATOM 1608 C C . LYS A 1 199 ? 12.085 6.148 -12.336 1.00 81.69 199 LYS A C 1
ATOM 1610 O O . LYS A 1 199 ? 12.704 6.717 -13.234 1.00 81.69 199 LYS A O 1
ATOM 1615 N N . GLN A 1 200 ? 12.652 5.554 -11.285 1.00 58.31 200 GLN A N 1
ATOM 1616 C CA . GLN A 1 200 ? 14.084 5.252 -11.160 1.00 58.31 200 GLN A CA 1
ATOM 1617 C C . GLN A 1 200 ? 14.454 4.053 -12.036 1.00 58.31 200 GLN A C 1
ATOM 1619 O O . GLN A 1 200 ? 15.562 4.093 -12.612 1.00 58.31 200 GLN A O 1
#

InterPro domains:
  IPR003443 Interleukin-15/Interleukin-21 family [PF02372] (72-195)
  IPR003443 Interleukin-15/Interleukin-21 family [PTHR14356] (35-199)
  IPR009079 Four-helical cytokine-like, core [G3DSA:1.20.1250.70] (80-199)
  IPR009079 Four-helical cytokine-like, core [SSF47266] (86-197)
  IPR020439 Interleukin-15 [PR01930] (104-115)
  IPR020439 Interleukin-15 [PR01930] (118-136)
  IPR020439 Interleukin-15 [PR01930] (174-187)
  IPR020451 Interleukin-15, avian [PR01948] (62-86)
  IPR020451 Interleukin-15, avian [PR01948] (137-159)

Secondary structure (DSSP, 8-state):
--HHHHHHHHHHHHHHHHHHHTTT---S----------SS-------SHHHHHHHHHHHHHTTSHHHHHHHHHHHHS--------TTHHHHHHHHHHTT-SS---EEE---TTS-GGGHHHHHHHHHHHHHHHHHHHHHHT-TTHHHHHHHHHHHHHHHHHTT------TTSPPGGGSPEEEHHHHHHHHHHHHHHHTT-

Organism: Ficedula albicollis (NCBI:txid59894)